Protein AF-A0A7D9JIJ9-F1 (afdb_monomer)

Nearest PDB structures (foldseek):
  1fmb-assembly1_A  TM=8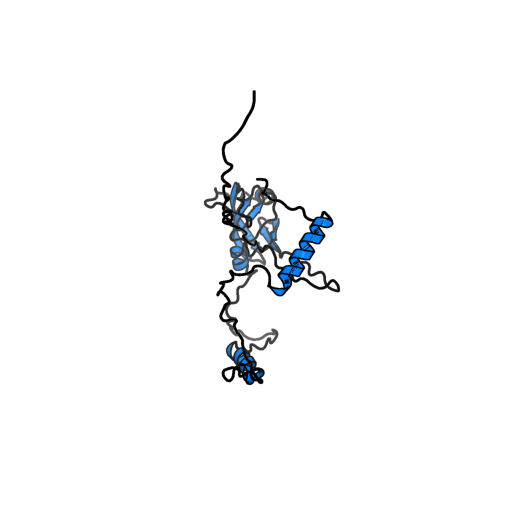.660E-01  e=2.413E-07  Equine infectious anemia virus
  4rgh-assembly1_A  TM=7.164E-01  e=2.270E-05  Homo sapiens
  7d66-assembly2_I  TM=7.580E-01  e=1.053E-04  Toxoplasma gondii GT1
  5yq8-assembly2_D  TM=6.987E-01  e=2.268E-04  Leishmania major

Structure (mmCIF, N/CA/C/O backbone):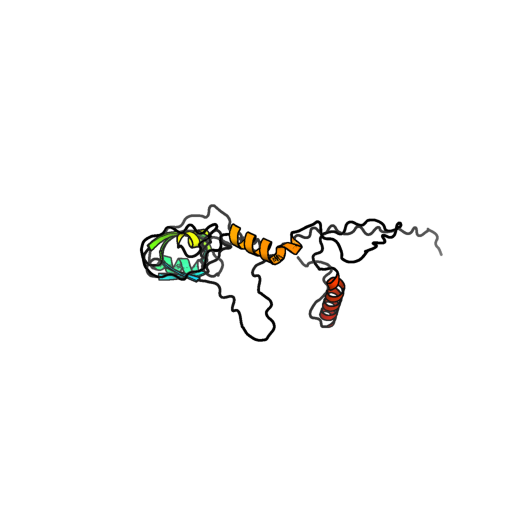
data_AF-A0A7D9JIJ9-F1
#
_entry.id   AF-A0A7D9JIJ9-F1
#
loop_
_atom_site.group_PDB
_atom_site.id
_atom_site.type_symbol
_atom_site.label_atom_id
_atom_site.label_alt_id
_atom_site.label_comp_id
_atom_site.label_asym_id
_atom_site.label_entity_id
_atom_site.label_seq_id
_atom_site.pdbx_PDB_ins_code
_atom_site.Cartn_x
_atom_site.Cartn_y
_atom_site.Cartn_z
_atom_site.occupancy
_atom_site.B_iso_or_equiv
_atom_site.auth_seq_id
_atom_site.auth_comp_id
_atom_site.auth_asym_id
_atom_site.auth_atom_id
_atom_site.pdbx_PDB_model_num
ATOM 1 N N . MET A 1 1 ? 50.937 61.810 -17.242 1.00 32.16 1 MET A N 1
ATOM 2 C CA . MET A 1 1 ? 50.473 61.454 -18.603 1.00 32.16 1 MET A CA 1
ATOM 3 C C . MET A 1 1 ? 50.895 60.016 -18.874 1.00 32.16 1 MET A C 1
ATOM 5 O O . MET A 1 1 ? 52.015 59.730 -18.494 1.00 32.16 1 MET A O 1
ATOM 9 N N . TYR A 1 2 ? 50.006 59.173 -19.436 1.00 24.89 2 TYR A N 1
ATOM 10 C CA . TYR A 1 2 ? 50.240 58.020 -20.351 1.00 24.89 2 TYR A CA 1
ATOM 11 C C . TYR A 1 2 ? 51.540 57.180 -20.188 1.00 24.89 2 TYR A C 1
ATOM 13 O O . TYR A 1 2 ? 52.620 57.732 -20.114 1.00 24.89 2 TYR A O 1
ATOM 21 N N . ARG A 1 3 ? 51.602 55.847 -20.290 1.00 26.36 3 ARG A N 1
ATOM 22 C CA . ARG A 1 3 ? 50.693 54.757 -20.682 1.00 26.36 3 ARG A CA 1
ATOM 23 C C . ARG A 1 3 ? 51.472 53.431 -20.483 1.00 26.36 3 ARG A C 1
ATOM 25 O O . ARG A 1 3 ? 52.689 53.426 -20.596 1.00 26.36 3 ARG A O 1
ATOM 32 N N . SER A 1 4 ? 50.729 52.347 -20.258 1.00 29.14 4 SER A N 1
ATOM 33 C CA . SER A 1 4 ? 50.947 50.936 -20.652 1.00 29.14 4 SER A CA 1
ATOM 34 C C . SER A 1 4 ? 52.359 50.358 -20.881 1.00 29.14 4 SER A C 1
ATOM 36 O O . SER A 1 4 ? 53.064 50.758 -21.804 1.00 29.14 4 SER A O 1
ATOM 38 N N . SER A 1 5 ? 52.636 49.213 -20.252 1.00 29.22 5 SER A N 1
ATOM 39 C CA . SER A 1 5 ? 52.801 47.925 -20.963 1.00 29.22 5 SER A CA 1
ATOM 40 C C . SER A 1 5 ? 53.036 46.786 -19.961 1.00 29.22 5 SER A C 1
ATOM 42 O O . SER A 1 5 ? 54.069 46.709 -19.311 1.00 29.22 5 SER A O 1
ATOM 44 N N . GLY A 1 6 ? 52.059 45.889 -19.839 1.00 28.97 6 GLY A N 1
ATOM 45 C CA . GLY A 1 6 ? 52.182 44.621 -19.125 1.00 28.97 6 GLY A CA 1
ATOM 46 C C . GLY A 1 6 ? 51.344 43.590 -19.870 1.00 28.97 6 GLY A C 1
ATOM 47 O O . GLY A 1 6 ? 50.148 43.798 -20.053 1.00 28.97 6 GLY A O 1
ATOM 48 N N . LYS A 1 7 ? 52.017 42.566 -20.397 1.00 29.62 7 LYS A N 1
ATOM 49 C CA . LYS A 1 7 ? 51.491 41.482 -21.236 1.00 29.62 7 LYS A CA 1
ATOM 50 C C . LYS A 1 7 ? 50.224 40.838 -20.660 1.00 29.62 7 LYS A C 1
ATOM 52 O O . LYS A 1 7 ? 50.155 40.555 -19.470 1.00 29.62 7 LYS A O 1
ATOM 57 N N . LEU A 1 8 ? 49.279 40.544 -21.551 1.00 29.17 8 LEU A N 1
ATOM 58 C CA . LEU A 1 8 ? 48.228 39.555 -21.338 1.00 29.17 8 LEU A CA 1
ATOM 59 C C . LEU A 1 8 ? 48.844 38.171 -21.577 1.00 29.17 8 LEU A C 1
ATOM 61 O O . LEU A 1 8 ? 49.144 37.840 -22.722 1.00 29.17 8 LEU A O 1
ATOM 65 N N . ASP A 1 9 ? 49.030 37.386 -20.519 1.00 29.94 9 ASP A N 1
ATOM 66 C CA . ASP A 1 9 ? 49.143 35.935 -20.651 1.00 29.94 9 ASP A CA 1
ATOM 67 C C . ASP A 1 9 ? 47.725 35.359 -20.646 1.00 29.94 9 ASP A C 1
ATOM 69 O O . ASP A 1 9 ? 46.930 35.592 -19.732 1.00 29.94 9 ASP A O 1
ATOM 73 N N . ALA A 1 10 ? 47.388 34.654 -21.723 1.00 28.83 10 ALA A N 1
ATOM 74 C CA . ALA A 1 10 ? 46.137 33.933 -21.858 1.00 28.83 10 ALA A CA 1
ATOM 75 C C . ALA A 1 10 ? 46.126 32.758 -20.870 1.00 28.83 10 ALA A C 1
ATOM 77 O O . ALA A 1 10 ? 46.914 31.822 -20.995 1.00 28.83 10 ALA A O 1
ATOM 78 N N . ILE A 1 11 ? 45.224 32.799 -19.891 1.00 32.19 11 ILE A N 1
ATOM 79 C CA . ILE A 1 11 ? 44.917 31.645 -19.046 1.00 32.19 11 ILE A CA 1
ATOM 80 C C . ILE A 1 11 ? 43.907 30.788 -19.813 1.00 32.19 11 ILE A C 1
ATOM 82 O O . ILE A 1 11 ? 42.715 31.099 -19.856 1.00 32.19 11 ILE A O 1
ATOM 86 N N . GLU A 1 12 ? 44.388 29.705 -20.426 1.00 30.62 12 GLU A N 1
ATOM 87 C CA . GLU A 1 12 ? 43.545 28.581 -20.836 1.00 30.62 12 GLU A CA 1
ATOM 88 C C . GLU A 1 12 ? 42.807 28.053 -19.604 1.00 30.62 12 GLU A C 1
ATOM 90 O O . GLU A 1 12 ? 43.366 27.367 -18.745 1.00 30.62 12 GLU A O 1
ATOM 95 N N . THR A 1 13 ? 41.525 28.391 -19.500 1.00 29.81 13 THR A N 1
ATOM 96 C CA . THR A 1 13 ? 40.664 27.817 -18.472 1.00 29.81 13 THR A CA 1
ATOM 97 C C . THR A 1 13 ? 40.229 26.446 -18.974 1.00 29.81 13 THR A C 1
ATOM 99 O O . THR A 1 13 ? 39.357 26.329 -19.835 1.00 29.81 13 THR A O 1
ATOM 102 N N . LYS A 1 14 ? 40.882 25.396 -18.468 1.00 28.02 14 LYS A N 1
ATOM 103 C CA . LYS A 1 14 ? 40.447 24.010 -18.653 1.00 28.02 14 LYS A CA 1
ATOM 104 C C . LYS A 1 14 ? 39.029 23.878 -18.098 1.00 28.02 14 LYS A C 1
ATOM 106 O O . LYS A 1 14 ? 38.827 23.980 -16.892 1.00 28.02 14 LYS A O 1
ATOM 111 N N . TYR A 1 15 ? 38.057 23.652 -18.978 1.00 26.91 15 TYR A N 1
ATOM 112 C CA . TYR A 1 15 ? 36.715 23.230 -18.590 1.00 26.91 15 TYR A CA 1
ATOM 113 C C . TYR A 1 15 ? 36.807 21.834 -17.964 1.00 26.91 15 TYR A C 1
ATOM 115 O O . TYR A 1 15 ? 36.860 20.822 -18.660 1.00 26.91 15 TYR A O 1
ATOM 123 N N . SER A 1 16 ? 36.845 21.773 -16.636 1.00 30.67 16 SER A N 1
ATOM 124 C CA . SER A 1 16 ? 36.502 20.568 -15.890 1.00 30.67 16 SER A CA 1
ATOM 125 C C . SER A 1 16 ? 35.010 20.304 -16.090 1.00 30.67 16 SER A C 1
ATOM 127 O O . SER A 1 16 ? 34.180 21.126 -15.693 1.00 30.67 16 SER A O 1
ATOM 129 N N . LYS A 1 17 ? 34.666 19.183 -16.738 1.00 30.03 17 LYS A N 1
ATOM 130 C CA . LYS A 1 17 ? 33.286 18.683 -16.771 1.00 30.03 17 LYS A CA 1
ATOM 131 C C . LYS A 1 17 ? 32.799 18.539 -15.324 1.00 30.03 17 LYS A C 1
ATOM 133 O O . LYS A 1 17 ? 33.538 17.960 -14.529 1.00 30.03 17 LYS A O 1
ATOM 138 N N . PRO A 1 18 ? 31.606 19.039 -14.971 1.00 31.41 18 PRO A N 1
ATOM 139 C CA . PRO A 1 18 ? 31.018 18.689 -13.692 1.00 31.41 18 PRO A CA 1
ATOM 140 C C . PRO A 1 18 ? 30.785 17.175 -13.672 1.00 31.41 18 PRO A C 1
ATOM 142 O O . PRO A 1 18 ? 30.259 16.610 -14.633 1.00 31.41 18 PRO A O 1
ATOM 145 N N . GLU A 1 19 ? 31.227 16.524 -12.598 1.00 36.19 19 GLU A N 1
ATOM 146 C CA . GLU A 1 19 ? 30.763 15.187 -12.251 1.00 36.19 19 GLU A CA 1
ATOM 147 C C . GLU A 1 19 ? 29.249 15.279 -12.056 1.00 36.19 19 GLU A C 1
ATOM 149 O O . GLU A 1 19 ? 28.762 15.913 -11.119 1.00 36.19 19 GLU A O 1
ATOM 154 N N . GLU A 1 20 ? 28.495 14.701 -12.987 1.00 36.38 20 GLU A N 1
ATOM 155 C CA . GLU A 1 20 ? 27.076 14.447 -12.789 1.00 36.38 20 GLU A CA 1
ATOM 156 C C . GLU A 1 20 ? 26.953 13.367 -11.711 1.00 36.38 20 GLU A C 1
ATOM 158 O O . GLU A 1 20 ? 26.943 12.171 -12.000 1.00 36.38 20 GLU A O 1
ATOM 163 N N . THR A 1 21 ? 26.844 13.776 -10.447 1.00 44.00 21 THR A N 1
ATOM 164 C CA . THR A 1 21 ? 26.196 12.952 -9.422 1.00 44.00 21 THR A CA 1
ATOM 165 C C . THR A 1 21 ? 24.703 12.947 -9.733 1.00 44.00 21 THR A C 1
ATOM 167 O O . THR A 1 21 ? 23.916 13.703 -9.165 1.00 44.00 21 THR A O 1
ATOM 170 N N . GLY A 1 22 ? 24.344 12.176 -10.757 1.00 38.44 22 GLY A N 1
ATOM 171 C CA . GLY A 1 22 ? 22.978 11.986 -11.206 1.00 38.44 22 GLY A CA 1
ATOM 172 C C . GLY A 1 22 ? 22.277 10.968 -10.325 1.00 38.44 22 GLY A C 1
ATOM 173 O O . GLY A 1 22 ? 22.181 9.802 -10.701 1.00 38.44 22 GLY A O 1
ATOM 174 N N . ASP A 1 23 ? 21.728 11.422 -9.202 1.00 41.00 23 ASP A N 1
ATOM 175 C CA . ASP A 1 23 ? 20.657 10.705 -8.505 1.00 41.00 23 ASP A CA 1
ATOM 176 C C . ASP A 1 23 ? 19.331 10.895 -9.272 1.00 41.00 23 ASP A C 1
ATOM 178 O O . ASP A 1 23 ? 18.338 11.393 -8.750 1.00 41.00 23 ASP A O 1
ATOM 182 N N . ASP A 1 24 ? 19.313 10.492 -10.546 1.00 41.22 24 ASP A N 1
ATOM 183 C CA . ASP A 1 24 ? 18.081 10.275 -11.307 1.00 41.22 24 ASP A CA 1
ATOM 184 C C . ASP A 1 24 ? 17.618 8.840 -11.032 1.00 41.22 24 ASP A C 1
ATOM 186 O O . ASP A 1 24 ? 17.794 7.933 -11.854 1.00 41.22 24 ASP A O 1
ATOM 190 N N . PHE A 1 25 ? 17.029 8.604 -9.859 1.00 38.12 25 PHE A N 1
ATOM 191 C CA . PHE A 1 25 ? 16.218 7.405 -9.677 1.00 38.12 25 PHE A CA 1
ATOM 192 C C . PHE A 1 25 ? 14.993 7.548 -10.589 1.00 38.12 25 PHE A C 1
ATOM 194 O O . PHE A 1 25 ? 14.081 8.327 -10.317 1.00 38.12 25 PHE A O 1
ATOM 201 N N . LEU A 1 26 ? 14.984 6.817 -11.706 1.00 37.84 26 LEU A N 1
ATOM 202 C CA . LEU A 1 26 ? 13.781 6.592 -12.504 1.00 37.84 26 LEU A CA 1
ATOM 203 C C . LEU A 1 26 ? 12.757 5.884 -11.607 1.00 37.84 26 LEU A C 1
ATOM 205 O O . LEU A 1 26 ? 12.801 4.668 -11.434 1.00 37.84 26 LEU A O 1
ATOM 209 N N . LEU A 1 27 ? 11.863 6.658 -10.995 1.00 44.06 27 LEU A N 1
ATOM 210 C CA . LEU A 1 27 ? 10.775 6.133 -10.180 1.00 44.06 27 LEU A CA 1
ATOM 211 C C . LEU A 1 27 ? 9.657 5.660 -11.114 1.00 44.06 27 LEU A C 1
ATOM 213 O O . LEU A 1 27 ? 8.864 6.453 -11.621 1.00 44.06 27 LEU A O 1
ATOM 217 N N . LEU A 1 28 ? 9.624 4.350 -11.362 1.00 36.59 28 LEU A N 1
ATOM 218 C CA . LEU A 1 28 ? 8.506 3.679 -12.018 1.00 36.59 28 LEU A CA 1
ATOM 219 C C . LEU A 1 28 ? 7.320 3.600 -11.043 1.00 36.59 28 LEU A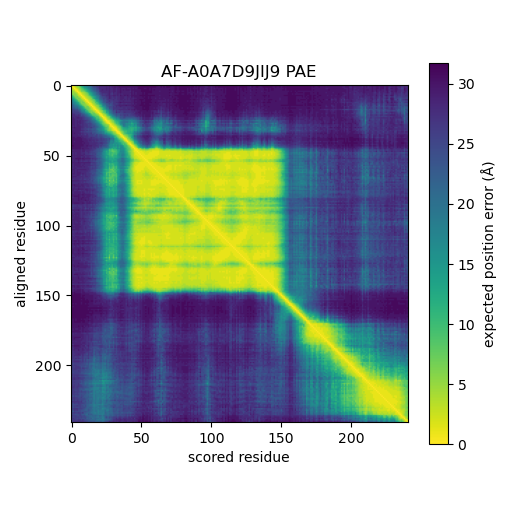 C 1
ATOM 221 O O . LEU A 1 28 ? 7.195 2.635 -10.297 1.00 36.59 28 LEU A O 1
ATOM 225 N N . ASP A 1 29 ? 6.452 4.611 -11.046 1.00 40.56 29 ASP A N 1
ATOM 226 C CA . ASP A 1 29 ? 5.161 4.558 -10.337 1.00 40.56 29 ASP A CA 1
ATOM 227 C C . ASP A 1 29 ? 4.177 3.630 -11.077 1.00 40.56 29 ASP A C 1
ATOM 229 O O . ASP A 1 29 ? 3.478 2.809 -10.490 1.00 40.56 29 ASP A O 1
ATOM 233 N N . THR A 1 30 ? 4.133 3.708 -12.411 1.00 40.25 30 THR A N 1
ATOM 234 C CA . THR A 1 30 ? 3.237 2.897 -13.247 1.00 40.25 30 THR A CA 1
ATOM 235 C C . THR A 1 30 ? 3.772 2.829 -14.678 1.00 40.25 30 THR A C 1
ATOM 237 O O . THR A 1 30 ? 4.034 3.864 -15.287 1.00 40.25 30 THR A O 1
ATOM 240 N N . ILE A 1 31 ? 3.916 1.624 -15.240 1.00 49.06 31 ILE A N 1
ATOM 241 C CA . ILE A 1 31 ? 4.155 1.441 -16.680 1.00 49.06 31 ILE A CA 1
ATOM 242 C C . ILE A 1 31 ? 2.789 1.344 -17.360 1.00 49.06 31 ILE A C 1
ATOM 244 O O . ILE A 1 31 ? 2.099 0.334 -17.236 1.00 49.06 31 ILE A O 1
ATOM 248 N N . THR A 1 32 ? 2.384 2.384 -18.079 1.00 44.91 32 THR A N 1
ATOM 249 C CA . THR A 1 32 ? 1.249 2.319 -19.006 1.00 44.91 32 THR A CA 1
ATOM 250 C C . THR A 1 32 ? 1.739 1.871 -20.378 1.00 44.91 32 THR A C 1
ATOM 252 O O . THR A 1 32 ? 2.717 2.404 -20.902 1.00 44.91 32 THR A O 1
ATOM 255 N N . ALA A 1 33 ? 1.052 0.904 -20.989 1.00 47.03 33 ALA A N 1
ATOM 256 C CA . ALA A 1 33 ? 1.240 0.628 -22.407 1.00 47.03 33 ALA A CA 1
ATOM 257 C C . ALA A 1 33 ? 0.782 1.861 -23.202 1.00 47.03 33 ALA A C 1
ATOM 259 O O . ALA A 1 33 ? -0.348 2.320 -23.033 1.00 47.03 33 ALA A O 1
ATOM 260 N N . ALA A 1 34 ? 1.651 2.415 -24.048 1.00 45.34 34 ALA A N 1
ATOM 261 C CA . ALA A 1 34 ? 1.230 3.400 -25.035 1.00 45.34 34 ALA A CA 1
ATOM 262 C C . ALA A 1 34 ? 0.371 2.666 -26.073 1.00 45.34 34 ALA A C 1
ATOM 264 O O . ALA A 1 34 ? 0.886 1.847 -26.832 1.00 45.34 34 ALA A O 1
ATOM 265 N N . VAL A 1 35 ? -0.941 2.893 -26.049 1.00 47.81 35 VAL A N 1
ATOM 266 C CA . VAL A 1 35 ? -1.874 2.333 -27.031 1.00 47.81 35 VAL A CA 1
ATOM 267 C C . VAL A 1 35 ? -2.185 3.425 -28.050 1.00 47.81 35 VAL A C 1
ATOM 269 O O . VAL A 1 35 ? -2.514 4.543 -27.651 1.00 47.81 35 VAL A O 1
ATOM 272 N N . ASP A 1 36 ? -2.067 3.112 -29.343 1.00 44.53 36 ASP A N 1
ATOM 273 C CA . ASP A 1 36 ? -2.472 4.004 -30.436 1.00 44.53 36 ASP A CA 1
ATOM 274 C C . ASP A 1 36 ? -3.914 4.497 -30.223 1.00 44.53 36 ASP A C 1
ATOM 276 O O . ASP A 1 36 ? -4.775 3.750 -29.752 1.00 44.53 36 ASP A O 1
ATOM 280 N N . GLU A 1 37 ? -4.185 5.757 -30.579 1.00 44.69 37 GLU A N 1
ATOM 281 C CA . GLU A 1 37 ? -5.392 6.540 -30.239 1.00 44.69 37 GLU A CA 1
ATOM 282 C C . GLU A 1 37 ? -6.745 5.999 -30.765 1.00 44.69 37 GLU A C 1
ATOM 284 O O . GLU A 1 37 ? -7.760 6.695 -30.743 1.00 44.69 37 GLU A O 1
ATOM 289 N N . ALA A 1 38 ? -6.838 4.740 -31.187 1.00 46.38 38 ALA A N 1
ATOM 290 C CA . ALA A 1 38 ? -8.086 4.115 -31.592 1.00 46.38 38 ALA A CA 1
ATOM 291 C C . ALA A 1 38 ? -8.330 2.794 -30.844 1.00 46.38 38 ALA A C 1
ATOM 293 O O . ALA A 1 38 ? -7.891 1.730 -31.264 1.00 46.38 38 ALA A O 1
ATOM 294 N N . LYS A 1 39 ? -9.183 2.886 -29.811 1.00 41.19 39 LYS A N 1
ATOM 295 C CA . LYS A 1 39 ? -9.882 1.795 -29.095 1.00 41.19 39 LYS A CA 1
ATOM 296 C C . LYS A 1 39 ? -9.080 1.044 -28.024 1.00 41.19 39 LYS A C 1
ATOM 298 O O . LYS A 1 39 ? -8.734 -0.115 -28.190 1.00 41.19 39 LYS A O 1
ATOM 303 N N . GLN A 1 40 ? -8.977 1.659 -26.851 1.00 40.25 40 GLN A N 1
ATOM 304 C CA . GLN A 1 40 ? -9.653 1.262 -25.601 1.00 40.25 40 GLN A CA 1
ATOM 305 C C . GLN A 1 40 ? -9.005 2.071 -24.471 1.00 40.25 40 GLN A C 1
ATOM 307 O O . GLN A 1 40 ? -7.792 2.036 -24.297 1.00 40.25 40 GLN A O 1
ATOM 312 N N . GLN A 1 41 ? -9.802 2.812 -23.699 1.00 40.19 41 GLN A N 1
ATOM 313 C CA . GLN A 1 41 ? -9.350 3.338 -22.413 1.00 40.19 41 GLN A CA 1
ATOM 314 C C . GLN A 1 41 ? -9.059 2.137 -21.508 1.00 40.19 41 GLN A C 1
ATOM 316 O O . GLN A 1 41 ? -9.966 1.629 -20.851 1.00 40.19 41 GLN A O 1
ATOM 321 N N . SER A 1 42 ? -7.814 1.664 -21.465 1.00 44.47 42 SER A N 1
ATOM 322 C CA . SER A 1 42 ? -7.352 0.874 -20.332 1.00 44.47 42 SER A CA 1
ATOM 323 C C . SER A 1 42 ? -7.344 1.820 -19.134 1.00 44.47 42 SER A C 1
ATOM 325 O O . SER A 1 42 ? -6.380 2.549 -18.898 1.00 44.47 42 SER A O 1
ATOM 327 N N . GLN A 1 43 ? -8.467 1.895 -18.419 1.00 45.00 43 GLN A N 1
ATOM 328 C CA . GLN A 1 43 ? -8.467 2.504 -17.102 1.00 45.00 43 GLN A CA 1
ATOM 329 C C . GLN A 1 43 ? -7.531 1.654 -16.245 1.00 45.00 43 GLN A C 1
ATOM 331 O O . GLN A 1 43 ? -7.866 0.518 -15.922 1.00 45.00 43 GLN A O 1
ATOM 336 N N . ASN A 1 44 ? -6.361 2.186 -15.888 1.00 47.47 44 ASN A N 1
ATOM 337 C CA . ASN A 1 44 ? -5.615 1.690 -14.736 1.00 47.47 44 ASN A CA 1
ATOM 338 C C . ASN A 1 44 ? -6.500 1.913 -13.504 1.00 47.47 44 ASN A C 1
ATOM 340 O O . ASN A 1 44 ? -6.439 2.961 -12.862 1.00 47.47 44 ASN A O 1
ATOM 344 N N . GLN A 1 45 ? -7.398 0.971 -13.224 1.00 60.28 45 GLN A N 1
ATOM 345 C CA . GLN A 1 45 ? -8.160 0.966 -11.988 1.00 60.28 45 GLN A CA 1
ATOM 346 C C . GLN A 1 45 ? -7.271 0.369 -10.909 1.00 60.28 45 GLN A C 1
ATOM 348 O O . GLN A 1 45 ? -6.822 -0.769 -11.010 1.00 60.28 45 GLN A O 1
ATOM 353 N N . ALA A 1 46 ? -6.994 1.167 -9.879 1.00 74.12 46 ALA A N 1
ATOM 354 C CA . ALA A 1 46 ? -6.466 0.630 -8.641 1.00 74.12 46 ALA A CA 1
ATOM 355 C C . ALA A 1 46 ? -7.459 -0.406 -8.099 1.00 74.12 46 ALA A C 1
ATOM 357 O O . ALA A 1 46 ? -8.664 -0.150 -8.055 1.00 74.12 46 ALA A O 1
ATOM 358 N N . GLU A 1 47 ? -6.946 -1.560 -7.688 1.00 91.25 47 GLU A N 1
ATOM 359 C CA . GLU A 1 47 ? -7.750 -2.593 -7.047 1.00 91.25 47 GLU A CA 1
ATOM 360 C C . GLU A 1 47 ? -7.962 -2.256 -5.571 1.00 91.25 47 GLU A C 1
ATOM 362 O O . GLU A 1 47 ? -7.088 -1.695 -4.902 1.00 91.25 47 GLU A O 1
ATOM 367 N N . TYR A 1 48 ? -9.139 -2.596 -5.049 1.00 94.38 48 TYR A N 1
ATOM 368 C CA . TYR A 1 48 ? -9.508 -2.308 -3.666 1.00 94.38 48 TYR A CA 1
ATOM 369 C C . TYR A 1 48 ? -10.083 -3.543 -2.980 1.00 94.38 48 TYR A C 1
ATOM 371 O O . TYR A 1 48 ? -10.835 -4.315 -3.571 1.00 94.38 48 TYR A O 1
ATOM 379 N N . ALA A 1 49 ? -9.803 -3.669 -1.687 1.00 95.38 49 ALA A N 1
ATOM 380 C CA . ALA A 1 49 ? -10.461 -4.618 -0.803 1.00 95.38 49 ALA A CA 1
ATOM 381 C C . ALA A 1 49 ? -11.263 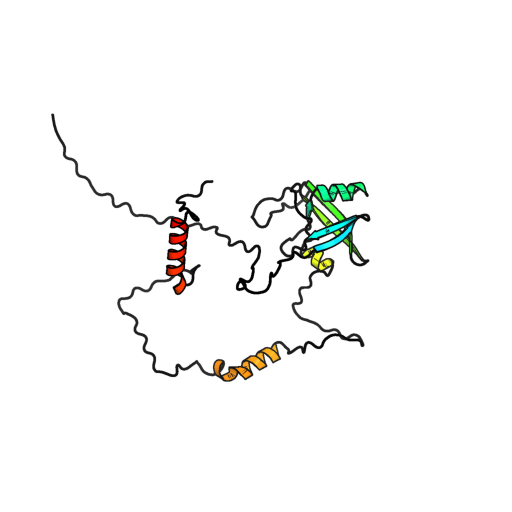-3.864 0.260 1.00 95.38 49 ALA A C 1
ATOM 383 O O . ALA A 1 49 ? -10.800 -2.868 0.815 1.00 95.38 49 ALA A O 1
ATOM 384 N N . THR A 1 50 ? -12.463 -4.352 0.561 1.00 97.44 50 THR A N 1
ATOM 385 C CA . THR A 1 50 ? -13.285 -3.816 1.649 1.00 97.44 50 THR A CA 1
ATOM 386 C C . THR A 1 50 ? -13.204 -4.753 2.843 1.00 97.44 50 THR A C 1
ATOM 388 O O . THR A 1 50 ? -13.615 -5.909 2.750 1.00 97.44 50 THR A O 1
ATOM 391 N N . LEU A 1 51 ? -12.676 -4.255 3.960 1.00 97.38 51 LEU A N 1
ATOM 392 C CA . LEU A 1 51 ? -12.622 -4.969 5.234 1.00 97.38 51 LEU A CA 1
ATOM 393 C C . LEU A 1 51 ? -13.691 -4.412 6.172 1.00 97.38 51 LEU A C 1
ATOM 395 O O . LEU A 1 51 ? -13.844 -3.198 6.285 1.00 97.38 51 LEU A O 1
ATOM 399 N N . SER A 1 52 ? -14.398 -5.280 6.891 1.00 96.75 52 SER A N 1
ATOM 400 C CA . SER A 1 52 ? -15.310 -4.846 7.954 1.00 96.75 52 SER A CA 1
ATOM 401 C C . SER A 1 52 ? -14.565 -4.784 9.289 1.00 96.75 52 SER A C 1
ATOM 403 O O . SER A 1 52 ? -14.079 -5.801 9.775 1.00 96.75 52 SER A O 1
ATOM 405 N N . VAL A 1 53 ? -14.512 -3.608 9.913 1.00 95.31 53 VAL A N 1
ATOM 406 C CA . VAL A 1 53 ? -13.898 -3.365 11.228 1.00 95.31 53 VAL A CA 1
ATOM 407 C C . VAL A 1 53 ? -14.942 -2.737 12.143 1.00 95.31 53 VAL A C 1
ATOM 409 O O . VAL A 1 53 ? -15.457 -1.666 11.842 1.00 95.31 53 VAL A O 1
ATOM 412 N N . ASN A 1 54 ? -15.276 -3.379 13.267 1.00 88.88 54 ASN A N 1
ATOM 413 C CA . ASN A 1 54 ? -16.331 -2.911 14.186 1.00 88.88 54 ASN A CA 1
ATOM 414 C C . ASN A 1 54 ? -17.653 -2.560 13.459 1.00 88.88 54 ASN A C 1
ATOM 416 O O . ASN A 1 54 ? -18.208 -1.482 13.668 1.00 88.88 54 ASN A O 1
ATOM 420 N N . ASN A 1 55 ? -18.130 -3.436 12.566 1.00 87.00 55 ASN A N 1
ATOM 421 C CA . ASN A 1 55 ? -19.312 -3.221 11.707 1.00 87.00 55 ASN A CA 1
ATOM 422 C C . ASN A 1 55 ? -19.230 -1.987 10.785 1.00 87.00 55 ASN A C 1
ATOM 424 O O . ASN A 1 55 ? -20.249 -1.519 10.286 1.00 87.00 55 ASN A O 1
ATOM 428 N N . THR A 1 56 ? -18.031 -1.445 10.570 1.00 94.12 56 THR A N 1
ATOM 429 C CA . THR A 1 56 ? -17.769 -0.357 9.626 1.00 94.12 56 THR A CA 1
ATOM 430 C C . THR A 1 56 ? -16.967 -0.905 8.459 1.00 94.12 56 THR A C 1
ATOM 432 O O . THR A 1 56 ? -15.905 -1.493 8.657 1.00 94.12 56 THR A O 1
ATOM 435 N N . GLU A 1 57 ? -17.453 -0.703 7.241 1.00 96.38 57 GLU A N 1
ATOM 436 C CA . GLU A 1 57 ? -16.714 -1.069 6.038 1.00 96.38 57 GLU A CA 1
ATOM 437 C C . GLU A 1 57 ? -15.616 -0.045 5.747 1.00 96.38 57 GLU A C 1
ATOM 439 O O . GLU A 1 57 ? -15.857 1.159 5.651 1.00 96.38 57 GLU A O 1
ATOM 444 N N . VAL A 1 58 ? -14.391 -0.535 5.598 1.00 96.62 58 VAL A N 1
ATOM 445 C CA . VAL A 1 58 ? -13.220 0.255 5.237 1.00 96.62 58 VAL A CA 1
ATOM 446 C C . VAL A 1 58 ? -12.748 -0.226 3.881 1.00 96.62 58 VAL A C 1
ATOM 448 O O . VAL A 1 58 ? -12.322 -1.369 3.740 1.00 96.62 58 VAL A O 1
ATOM 451 N N . LYS A 1 59 ? -12.818 0.651 2.882 1.00 97.12 59 LYS A N 1
ATOM 452 C CA . LYS A 1 59 ? -12.264 0.398 1.554 1.00 97.12 59 LYS A CA 1
ATOM 453 C C . LYS A 1 59 ? -10.777 0.750 1.563 1.00 97.12 59 LYS A C 1
ATOM 455 O O . LYS A 1 59 ? -10.424 1.893 1.852 1.00 97.12 59 LYS A O 1
ATOM 460 N N . LEU A 1 60 ? -9.925 -0.224 1.262 1.00 97.50 60 LEU A N 1
ATOM 461 C CA . LEU A 1 60 ? -8.474 -0.071 1.212 1.00 97.50 60 LEU A CA 1
ATOM 462 C C . LEU A 1 60 ? -7.961 -0.344 -0.191 1.00 97.50 60 LEU A C 1
ATOM 464 O O . LEU A 1 60 ? -8.367 -1.318 -0.823 1.00 97.50 60 LEU A O 1
ATOM 468 N N . LYS A 1 61 ? -7.063 0.516 -0.662 1.00 96.62 61 LYS A N 1
ATOM 469 C CA . LYS A 1 61 ? -6.332 0.308 -1.907 1.00 96.62 61 LYS A CA 1
ATOM 470 C C . LYS A 1 61 ? -5.360 -0.849 -1.710 1.00 96.62 61 LYS A C 1
ATOM 472 O O . LYS A 1 61 ? -4.576 -0.831 -0.761 1.00 96.62 61 LYS A O 1
ATOM 477 N N . LEU A 1 62 ? -5.419 -1.838 -2.593 1.00 95.56 62 LEU A N 1
ATOM 478 C CA . LEU A 1 62 ? -4.450 -2.922 -2.634 1.00 95.56 62 LEU A CA 1
ATOM 479 C C . LEU A 1 62 ? -3.157 -2.375 -3.237 1.00 95.56 62 LEU A C 1
ATOM 481 O O . LEU A 1 62 ? -3.131 -1.973 -4.399 1.00 95.56 62 LEU A O 1
ATOM 485 N N . ASP A 1 63 ? -2.100 -2.323 -2.433 1.00 93.56 63 ASP A N 1
ATOM 486 C CA . ASP A 1 63 ? -0.821 -1.754 -2.840 1.00 93.56 63 ASP A CA 1
ATOM 487 C C . ASP A 1 63 ? 0.292 -2.775 -2.620 1.00 93.56 63 ASP A C 1
ATOM 489 O O . ASP A 1 63 ? 0.782 -2.993 -1.509 1.00 93.56 63 ASP A O 1
ATOM 493 N N . THR A 1 64 ? 0.692 -3.428 -3.709 1.00 92.00 64 THR A N 1
ATOM 494 C CA . THR A 1 64 ? 1.760 -4.427 -3.674 1.00 92.00 64 THR A CA 1
ATOM 495 C C . THR A 1 64 ? 3.141 -3.814 -3.440 1.00 92.00 64 THR A C 1
ATOM 497 O O . THR A 1 64 ? 4.071 -4.558 -3.136 1.00 92.00 64 THR A O 1
ATOM 500 N N . GLY A 1 65 ? 3.286 -2.491 -3.590 1.00 92.62 65 GLY A N 1
ATOM 501 C CA . GLY A 1 65 ? 4.511 -1.750 -3.288 1.00 92.62 65 GLY A CA 1
ATOM 502 C C . GLY A 1 65 ? 4.614 -1.310 -1.826 1.00 92.62 65 GLY A C 1
ATOM 503 O O . GLY A 1 65 ? 5.686 -0.898 -1.389 1.00 92.62 65 GLY A O 1
ATOM 504 N N . ALA A 1 66 ? 3.530 -1.411 -1.052 1.00 93.62 66 ALA A N 1
ATOM 505 C CA . ALA A 1 66 ? 3.530 -1.075 0.364 1.00 93.62 66 ALA A CA 1
ATOM 506 C C . ALA A 1 66 ? 3.885 -2.289 1.236 1.00 93.62 66 ALA A C 1
ATOM 508 O O . ALA A 1 66 ? 3.281 -3.358 1.122 1.00 93.62 66 ALA A O 1
ATOM 509 N N . GLU A 1 67 ? 4.819 -2.106 2.173 1.00 94.38 67 GLU A N 1
ATOM 510 C CA . GLU A 1 67 ? 5.201 -3.132 3.158 1.00 94.38 67 GLU A CA 1
ATOM 511 C C . GLU A 1 67 ? 4.243 -3.189 4.359 1.00 94.38 67 GLU A C 1
ATOM 513 O O . GLU A 1 67 ? 3.972 -4.261 4.903 1.00 94.38 67 GLU A O 1
ATOM 518 N N . VAL A 1 68 ? 3.673 -2.044 4.748 1.00 96.19 68 VAL A N 1
ATOM 519 C CA . VAL A 1 68 ? 2.808 -1.896 5.930 1.00 96.19 68 VAL A CA 1
ATOM 520 C C . VAL A 1 68 ? 1.429 -1.367 5.562 1.00 96.19 68 VAL A C 1
ATOM 522 O O . VAL A 1 68 ? 1.276 -0.633 4.585 1.00 96.19 68 VAL A O 1
ATOM 525 N N . ASN A 1 69 ? 0.409 -1.730 6.343 1.00 97.75 69 ASN A N 1
ATOM 526 C CA . ASN A 1 69 ? -0.924 -1.170 6.151 1.00 97.75 69 ASN A CA 1
ATOM 527 C C . ASN A 1 69 ? -0.987 0.238 6.743 1.00 97.75 69 ASN A C 1
ATOM 529 O O . ASN A 1 69 ? -0.465 0.489 7.835 1.00 97.75 69 ASN A O 1
ATOM 533 N N . VAL A 1 70 ? -1.674 1.149 6.061 1.00 97.19 70 VAL A N 1
ATOM 534 C CA . VAL A 1 70 ? -1.776 2.550 6.485 1.00 97.19 70 VAL A CA 1
ATOM 535 C C . VAL A 1 70 ? -3.229 2.992 6.447 1.00 97.19 70 VAL A C 1
ATOM 537 O O . VAL A 1 70 ? -3.927 2.767 5.464 1.00 97.19 70 VAL A O 1
ATOM 540 N N . ILE A 1 71 ? -3.686 3.666 7.500 1.00 97.00 71 ILE A N 1
ATOM 541 C CA . ILE A 1 71 ? -4.965 4.380 7.493 1.00 97.00 71 ILE A CA 1
ATOM 542 C C . ILE A 1 71 ? -4.753 5.846 7.872 1.00 97.00 71 ILE A C 1
ATOM 544 O O . ILE A 1 71 ? -3.995 6.142 8.796 1.00 97.00 71 ILE A O 1
ATOM 548 N N . PRO A 1 72 ? -5.463 6.787 7.236 1.00 96.56 72 PRO A N 1
ATOM 549 C CA . PRO A 1 72 ? -5.489 8.165 7.700 1.00 96.56 72 PRO A CA 1
ATOM 550 C C . PRO A 1 72 ? -6.136 8.275 9.078 1.00 96.56 72 PRO A C 1
ATOM 552 O O . PRO A 1 72 ? -7.095 7.564 9.402 1.00 96.56 72 PRO A O 1
ATOM 555 N N . ILE A 1 73 ? -5.722 9.282 9.848 1.00 95.12 73 ILE A N 1
ATOM 556 C CA . ILE A 1 73 ? -6.328 9.608 11.145 1.00 95.12 73 ILE A CA 1
ATOM 557 C C . ILE A 1 73 ? -7.852 9.800 11.070 1.00 95.12 73 ILE A C 1
ATOM 559 O O . ILE A 1 73 ? -8.560 9.529 12.038 1.00 95.12 73 ILE A O 1
ATOM 563 N N . LYS A 1 74 ? -8.375 10.254 9.923 1.00 94.62 74 LYS A N 1
ATOM 564 C CA . LYS A 1 74 ? -9.820 10.398 9.692 1.00 94.62 74 LYS A CA 1
ATOM 565 C C . LYS A 1 74 ? -10.526 9.041 9.743 1.00 94.62 74 LYS A C 1
ATOM 567 O O . LYS A 1 74 ? -11.491 8.904 10.488 1.00 94.62 74 LYS A O 1
ATOM 572 N N . THR A 1 75 ? -10.007 8.045 9.028 1.00 95.00 75 THR A N 1
ATOM 573 C CA . THR A 1 75 ? -10.529 6.672 9.029 1.00 95.00 75 THR A CA 1
ATOM 574 C C . THR A 1 75 ? -10.436 6.060 10.421 1.00 95.00 75 THR A C 1
ATOM 576 O O . THR A 1 75 ? -11.425 5.543 10.930 1.00 95.00 75 THR A O 1
ATOM 579 N N . TYR A 1 76 ? -9.291 6.216 11.095 1.00 94.25 76 TYR A N 1
ATOM 580 C CA . TYR A 1 76 ? -9.126 5.753 12.475 1.00 94.25 76 TYR A CA 1
ATOM 581 C C . TYR A 1 76 ? -10.183 6.338 13.424 1.00 94.25 76 TYR A C 1
ATOM 583 O O . TYR A 1 76 ? -10.775 5.603 14.208 1.00 94.25 76 TYR A O 1
ATOM 591 N N . LYS A 1 77 ? -10.459 7.648 13.353 1.00 93.12 77 LYS A N 1
ATOM 592 C CA . LYS A 1 77 ? -11.458 8.299 14.217 1.00 93.12 77 LYS A CA 1
ATOM 593 C C . LYS A 1 77 ? -12.860 7.721 14.030 1.00 93.12 77 LYS A C 1
ATOM 595 O O . LYS A 1 77 ? -13.569 7.558 15.019 1.00 93.12 77 LYS A O 1
ATOM 600 N N . VAL A 1 78 ? -13.247 7.394 12.796 1.00 93.19 78 VAL A N 1
ATOM 601 C CA . VAL A 1 78 ? -14.533 6.735 12.517 1.00 93.19 78 VAL A CA 1
ATOM 602 C C . VAL A 1 78 ? -14.572 5.367 13.200 1.00 93.19 78 VAL A C 1
ATOM 604 O O . VAL A 1 78 ? -15.480 5.098 13.979 1.00 93.19 78 VAL A O 1
ATOM 607 N N . LEU A 1 79 ? -13.534 4.549 13.014 1.00 92.81 79 LEU A N 1
ATOM 608 C CA . LEU A 1 79 ? -13.450 3.214 13.617 1.00 92.81 79 LEU A CA 1
ATOM 609 C C . LEU A 1 79 ? -13.428 3.245 15.152 1.00 92.81 79 LEU A C 1
ATOM 611 O O . LEU A 1 79 ? -14.066 2.418 15.807 1.00 92.81 79 LEU A O 1
ATOM 615 N N . ALA A 1 80 ? -12.717 4.219 15.721 1.00 90.56 80 ALA A N 1
ATOM 616 C CA . ALA A 1 80 ? -12.596 4.420 17.161 1.00 90.56 80 ALA A CA 1
ATOM 617 C C . ALA A 1 80 ? -13.874 4.985 17.803 1.00 90.56 80 ALA A C 1
ATOM 619 O O . ALA A 1 80 ? -14.018 4.925 19.024 1.00 90.56 80 ALA A O 1
ATOM 620 N N . SER A 1 81 ? -14.798 5.527 17.001 1.00 88.38 81 SER A N 1
ATOM 621 C CA . SER A 1 81 ? -16.093 6.011 17.494 1.00 88.38 81 SER A CA 1
ATOM 622 C C . SER A 1 81 ? -17.024 4.855 17.867 1.00 88.38 81 SER A C 1
ATOM 624 O O . SER A 1 81 ? -17.848 4.999 18.765 1.00 88.38 81 SER A O 1
ATOM 626 N N . THR A 1 82 ? -16.866 3.696 17.221 1.00 81.75 82 THR A N 1
ATOM 627 C CA . THR A 1 82 ? -17.713 2.515 17.448 1.00 81.75 82 THR A CA 1
ATOM 628 C C . THR A 1 82 ? -17.177 1.613 18.560 1.00 81.75 82 THR A C 1
ATOM 630 O O . THR A 1 82 ? -17.945 0.985 19.287 1.00 81.75 82 THR A O 1
ATOM 633 N N . ARG A 1 83 ? -15.851 1.532 18.722 1.00 86.62 83 ARG A N 1
ATOM 634 C CA . ARG A 1 83 ? -15.205 0.730 19.769 1.00 86.62 83 ARG A CA 1
ATOM 635 C C . ARG A 1 83 ? -13.859 1.332 20.134 1.00 86.62 83 ARG A C 1
ATOM 637 O O . ARG A 1 83 ? -13.145 1.846 19.280 1.00 86.62 83 ARG A O 1
ATOM 644 N N . ARG A 1 84 ? -13.465 1.206 21.402 1.00 88.44 84 ARG A N 1
ATOM 645 C CA . ARG A 1 84 ? -12.126 1.606 21.841 1.00 88.44 84 ARG A CA 1
ATOM 646 C C . ARG A 1 84 ? -11.064 0.748 21.143 1.00 88.44 84 ARG A C 1
ATOM 648 O O . ARG A 1 84 ? -11.044 -0.466 21.325 1.00 88.44 84 ARG A O 1
ATOM 655 N N . ILE A 1 85 ? -10.161 1.402 20.417 1.00 90.81 85 ILE A N 1
ATOM 656 C CA . ILE A 1 85 ? -8.993 0.791 19.774 1.00 90.81 85 ILE A CA 1
ATOM 657 C C . ILE A 1 85 ? -7.753 1.164 20.589 1.00 90.81 85 ILE A C 1
ATOM 659 O O . ILE A 1 85 ? -7.563 2.329 20.949 1.00 90.81 85 ILE A O 1
ATOM 663 N N . GLN A 1 86 ? -6.933 0.171 20.928 1.00 90.19 86 GLN A N 1
ATOM 664 C CA . GLN A 1 86 ? -5.650 0.418 21.581 1.00 90.19 86 GLN A CA 1
ATOM 665 C C . GLN A 1 86 ? -4.605 0.803 20.537 1.00 90.19 86 GLN A C 1
ATOM 667 O O . GLN A 1 86 ? -4.599 0.276 19.427 1.00 90.19 86 GLN A O 1
ATOM 672 N N . PHE A 1 87 ? -3.714 1.717 20.906 1.00 91.69 87 PHE A N 1
ATOM 673 C CA . PHE A 1 87 ? -2.636 2.160 20.040 1.00 91.69 87 PHE A CA 1
ATOM 674 C C . PHE A 1 87 ? -1.323 2.249 20.810 1.00 91.69 87 PHE A C 1
ATOM 676 O O . PHE A 1 87 ? -1.299 2.426 22.030 1.00 91.69 87 PHE A O 1
ATOM 683 N N . ARG A 1 88 ? -0.226 2.157 20.068 1.00 94.19 88 ARG A N 1
ATOM 684 C CA . ARG A 1 88 ? 1.144 2.284 20.561 1.00 94.19 88 ARG A CA 1
ATOM 685 C C . ARG A 1 88 ? 1.932 3.255 19.687 1.00 94.19 88 ARG A C 1
ATOM 687 O O . ARG A 1 88 ? 1.492 3.620 18.598 1.00 94.19 88 ARG A O 1
ATOM 694 N N . LYS A 1 89 ? 3.102 3.683 20.161 1.00 92.19 89 LYS A N 1
ATOM 695 C CA . LYS A 1 89 ? 4.033 4.463 19.334 1.00 92.19 89 LYS A CA 1
ATOM 696 C C . LYS A 1 89 ? 4.625 3.580 18.237 1.00 92.19 89 LYS A C 1
ATOM 698 O O . LYS A 1 89 ? 4.882 2.401 18.482 1.00 92.19 89 LYS A O 1
ATOM 703 N N . GLN A 1 90 ? 4.869 4.155 17.062 1.00 90.06 90 GLN A N 1
ATOM 704 C CA . GLN A 1 90 ? 5.643 3.473 16.031 1.00 90.06 90 GLN A CA 1
ATOM 705 C C . GLN A 1 90 ? 7.069 3.191 16.516 1.00 90.06 90 GLN A C 1
ATOM 707 O O . GLN A 1 90 ? 7.684 4.018 17.190 1.00 90.06 90 GLN A O 1
ATOM 712 N N . THR A 1 91 ? 7.586 2.019 16.159 1.00 87.50 91 THR A N 1
ATOM 713 C CA . THR A 1 91 ? 8.991 1.629 16.361 1.00 87.50 91 THR A CA 1
ATOM 714 C C . THR A 1 91 ? 9.829 1.828 15.101 1.00 87.50 91 THR A C 1
ATOM 716 O O . THR A 1 91 ? 11.053 1.782 15.170 1.00 87.50 91 THR A O 1
ATOM 719 N N . VAL A 1 92 ? 9.173 2.059 13.962 1.00 86.44 92 VAL A N 1
ATOM 720 C CA . VAL A 1 92 ? 9.786 2.233 12.643 1.00 86.44 92 VAL A CA 1
ATOM 721 C C . VAL A 1 92 ? 9.346 3.557 12.025 1.00 86.44 92 VAL A C 1
ATOM 723 O O . VAL A 1 92 ? 8.227 4.024 12.256 1.00 86.44 92 VAL A O 1
ATOM 726 N N . ASN A 1 93 ? 10.232 4.156 11.231 1.00 89.75 93 ASN A N 1
ATOM 727 C CA . ASN A 1 93 ? 9.925 5.342 10.439 1.00 89.75 93 ASN A CA 1
ATOM 728 C C . ASN A 1 93 ? 9.435 4.905 9.062 1.00 89.75 93 ASN A C 1
ATOM 730 O O . ASN A 1 93 ? 10.109 4.131 8.388 1.00 89.75 93 ASN A O 1
ATOM 734 N N . LEU A 1 94 ? 8.280 5.418 8.645 1.00 92.31 94 LEU A N 1
ATOM 735 C CA . LEU A 1 94 ? 7.740 5.142 7.320 1.00 92.31 94 LEU A CA 1
ATOM 736 C C . LEU A 1 94 ? 8.242 6.172 6.312 1.00 92.31 94 LEU A C 1
ATOM 738 O O . LEU A 1 94 ? 8.270 7.372 6.596 1.00 92.31 94 LEU A O 1
ATOM 742 N N . ILE A 1 95 ? 8.595 5.695 5.125 1.00 91.31 95 ILE A N 1
ATOM 743 C CA . ILE A 1 95 ? 9.055 6.505 4.001 1.00 91.31 95 ILE A CA 1
ATOM 744 C C . ILE A 1 95 ? 8.148 6.173 2.816 1.00 91.31 95 ILE A C 1
ATOM 746 O O . ILE A 1 95 ? 7.929 5.005 2.505 1.00 91.31 95 ILE A O 1
ATOM 750 N N . ALA A 1 96 ? 7.567 7.197 2.197 1.00 87.81 96 ALA A N 1
ATOM 751 C CA . ALA A 1 96 ? 6.789 7.041 0.976 1.00 87.81 96 ALA A CA 1
ATOM 752 C C . ALA A 1 96 ? 7.721 6.745 -0.207 1.00 87.81 96 ALA A C 1
ATOM 754 O O . ALA A 1 96 ? 8.916 7.024 -0.148 1.00 87.81 96 ALA A O 1
ATOM 755 N N . TYR A 1 97 ? 7.172 6.255 -1.319 1.00 82.44 97 TYR A N 1
ATOM 756 C CA . TYR A 1 97 ? 7.976 5.872 -2.488 1.00 82.44 97 TYR A CA 1
ATOM 757 C C . TYR A 1 97 ? 8.890 7.001 -3.011 1.00 82.44 97 TYR A C 1
ATOM 759 O O . TYR A 1 97 ? 9.948 6.742 -3.571 1.00 82.44 97 TYR A O 1
ATOM 767 N N . ASN A 1 98 ? 8.500 8.263 -2.811 1.00 82.56 98 ASN A N 1
ATOM 768 C CA . ASN A 1 98 ? 9.255 9.448 -3.225 1.00 82.56 98 ASN A CA 1
ATOM 769 C C . ASN A 1 98 ? 10.376 9.846 -2.242 1.00 82.56 98 ASN A C 1
ATOM 771 O O . ASN A 1 98 ? 10.862 10.976 -2.292 1.00 82.56 98 ASN A O 1
ATOM 775 N N . GLY A 1 99 ? 10.720 8.974 -1.292 1.00 85.56 99 GLY A N 1
ATOM 776 C CA . GLY A 1 99 ? 11.743 9.217 -0.278 1.00 85.56 99 GLY A CA 1
ATOM 777 C C . GLY A 1 99 ? 11.312 10.148 0.860 1.00 85.56 99 GLY A C 1
ATOM 778 O O . GLY A 1 99 ? 12.096 10.389 1.778 1.00 85.56 99 GLY A O 1
ATOM 779 N N . LYS A 1 100 ? 10.078 10.677 0.856 1.00 85.88 100 LYS A N 1
ATOM 780 C CA . LYS A 1 100 ? 9.608 11.575 1.921 1.00 85.88 100 LYS A CA 1
ATOM 781 C C . LYS A 1 100 ? 9.108 10.789 3.136 1.00 85.88 100 LYS A C 1
ATOM 783 O O . LYS A 1 100 ? 8.382 9.808 2.964 1.00 85.88 100 LYS A O 1
ATOM 788 N N . PRO A 1 101 ? 9.404 11.238 4.369 1.00 89.38 101 PRO A N 1
ATOM 789 C CA . PRO A 1 101 ? 8.835 10.638 5.569 1.00 89.38 101 PRO A CA 1
ATOM 790 C C . PRO A 1 101 ? 7.307 10.720 5.564 1.00 89.38 101 PRO A C 1
ATOM 792 O O . PRO A 1 101 ? 6.737 11.762 5.233 1.00 89.38 101 PRO A O 1
ATOM 795 N N . VAL A 1 102 ? 6.644 9.647 5.989 1.00 91.94 102 VAL A N 1
ATOM 796 C CA . VAL A 1 102 ? 5.202 9.641 6.255 1.00 91.94 102 VAL A CA 1
ATOM 797 C C . VAL A 1 102 ? 4.993 9.947 7.741 1.00 91.94 102 VAL A C 1
ATOM 799 O O . VAL A 1 102 ? 5.413 9.152 8.584 1.00 91.94 102 VAL A O 1
ATOM 802 N N . PRO A 1 103 ? 4.347 11.071 8.105 1.00 92.62 103 PRO A N 1
ATOM 803 C CA . PRO A 1 103 ? 4.056 11.383 9.500 1.00 92.62 103 PRO A CA 1
ATOM 804 C C . PRO A 1 103 ? 3.074 10.364 10.089 1.00 92.62 103 PRO A C 1
ATOM 806 O O . PRO A 1 103 ? 1.898 10.328 9.715 1.00 92.62 103 PRO A O 1
ATOM 809 N N . VAL A 1 104 ? 3.563 9.536 11.013 1.00 94.81 104 VAL A N 1
ATOM 810 C CA . VAL A 1 104 ? 2.766 8.537 11.735 1.00 94.81 104 VAL A CA 1
ATOM 811 C C . VAL A 1 104 ? 2.485 9.030 13.145 1.00 94.81 104 VAL A C 1
ATOM 813 O O . VAL A 1 104 ? 3.395 9.404 13.887 1.00 94.81 104 VAL A O 1
ATOM 816 N N . LYS A 1 105 ? 1.209 8.991 13.524 1.00 93.62 105 LYS A N 1
ATOM 817 C CA . LYS A 1 105 ? 0.749 9.376 14.857 1.00 93.62 105 LYS A CA 1
ATOM 818 C C . LYS A 1 105 ? 0.847 8.237 15.863 1.00 93.62 105 LYS A C 1
ATOM 820 O O . LYS A 1 105 ? 1.206 8.462 17.017 1.00 93.62 105 LYS A O 1
ATOM 825 N N . ALA A 1 106 ? 0.438 7.046 15.440 1.00 95.19 106 ALA A N 1
ATOM 826 C CA . ALA A 1 106 ? 0.414 5.845 16.256 1.00 95.19 106 ALA A CA 1
ATOM 827 C C . ALA A 1 106 ? 0.232 4.601 15.376 1.00 95.19 106 ALA A C 1
ATOM 829 O O . ALA A 1 106 ? -0.068 4.704 14.188 1.00 95.19 106 ALA A O 1
ATOM 830 N N . VAL A 1 107 ? 0.372 3.431 15.988 1.00 96.94 107 VAL A N 1
ATOM 831 C CA . VAL A 1 107 ? 0.132 2.119 15.380 1.00 96.94 107 VAL A CA 1
ATOM 832 C C . VAL A 1 107 ? -0.951 1.406 16.180 1.00 96.94 107 VAL A C 1
ATOM 834 O O . VAL A 1 107 ? -0.942 1.474 17.411 1.00 96.94 107 VAL A O 1
ATOM 837 N N . CYS A 1 108 ? -1.885 0.738 15.511 1.00 96.00 108 CYS A N 1
ATOM 838 C CA . CYS A 1 108 ? -2.941 -0.040 16.156 1.00 96.00 108 CYS A CA 1
ATOM 839 C C . CYS A 1 108 ? -3.178 -1.375 15.450 1.00 96.00 108 CYS A C 1
ATOM 841 O O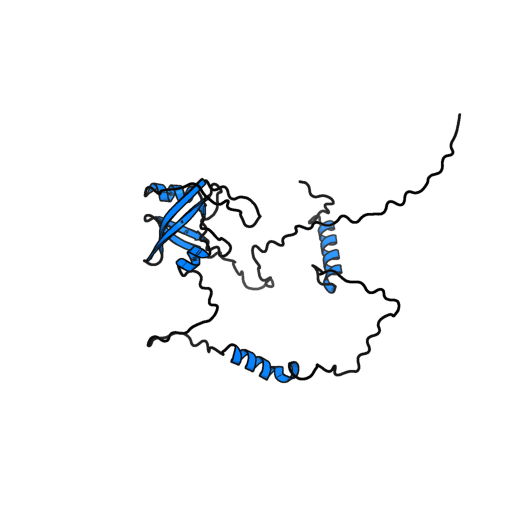 . CYS A 1 108 ? -2.995 -1.480 14.241 1.00 96.00 108 CYS A O 1
ATOM 843 N N . ASN A 1 109 ? -3.663 -2.357 16.203 1.00 96.19 109 ASN A N 1
ATOM 844 C CA . ASN A 1 109 ? -4.159 -3.621 15.670 1.00 96.19 109 ASN A CA 1
ATOM 845 C C . ASN A 1 109 ? -5.681 -3.534 15.522 1.00 96.19 109 ASN A C 1
ATOM 847 O O . ASN A 1 109 ? -6.370 -3.053 16.431 1.00 96.19 109 ASN A O 1
ATOM 851 N N . LEU A 1 110 ? -6.194 -3.945 14.364 1.00 95.94 110 LEU A N 1
ATOM 852 C CA . LEU A 1 110 ? -7.614 -3.944 14.044 1.00 95.94 110 LEU A CA 1
ATOM 853 C C . LEU A 1 110 ? -8.076 -5.365 13.727 1.00 95.94 110 LEU A C 1
ATOM 855 O O . LEU A 1 110 ? -7.541 -6.020 12.839 1.00 95.94 110 LEU A O 1
ATOM 859 N N . GLN A 1 111 ? -9.144 -5.777 14.410 1.00 95.69 111 GLN A N 1
ATOM 860 C CA . GLN A 1 111 ? -9.902 -6.985 14.094 1.00 95.69 111 GLN A CA 1
ATOM 861 C C . GLN A 1 111 ? -10.741 -6.729 12.836 1.00 95.69 111 GLN A C 1
ATOM 863 O O . GLN A 1 111 ? -11.766 -6.036 12.877 1.00 95.69 111 GLN A O 1
ATOM 868 N N . CYS A 1 112 ? -10.260 -7.247 11.713 1.00 96.69 112 CYS A N 1
ATOM 869 C CA . CYS A 1 112 ? -10.827 -7.101 10.383 1.00 96.69 112 CYS A CA 1
ATOM 870 C C . CYS A 1 112 ? -11.579 -8.370 9.979 1.00 96.69 112 CYS A C 1
ATOM 872 O O . CYS A 1 112 ? -11.097 -9.476 10.189 1.00 96.69 112 CYS A O 1
ATOM 874 N N . LYS A 1 113 ? -12.733 -8.212 9.330 1.00 97.44 113 LYS A N 1
ATOM 875 C CA . LYS A 1 113 ? -13.460 -9.307 8.681 1.00 97.44 113 LYS A CA 1
ATOM 876 C C . LYS A 1 113 ? -13.365 -9.197 7.171 1.00 97.44 113 LYS A C 1
ATOM 878 O O . LYS A 1 113 ? -13.646 -8.130 6.617 1.00 97.44 113 LYS A O 1
ATOM 883 N N . TYR A 1 114 ? -13.046 -10.308 6.517 1.00 96.69 114 TYR A N 1
ATOM 884 C CA . TYR A 1 114 ? -13.045 -10.427 5.063 1.00 96.69 114 TYR A CA 1
ATOM 885 C C . TYR A 1 114 ? -13.538 -11.810 4.646 1.00 96.69 114 TYR A C 1
ATOM 887 O O . TYR A 1 114 ? -13.035 -12.817 5.128 1.00 96.69 114 TYR A O 1
ATOM 895 N N . ARG A 1 115 ? -14.543 -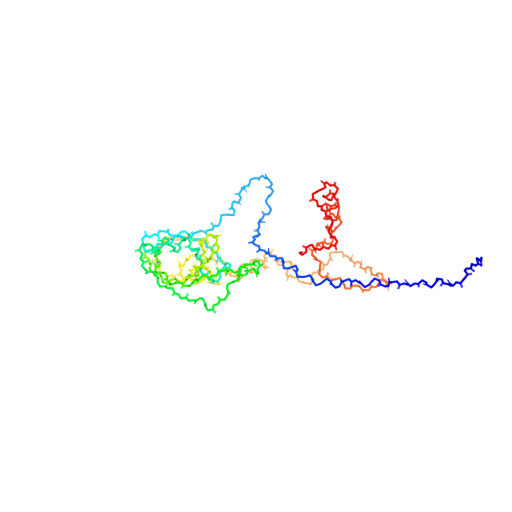11.865 3.761 1.00 93.56 115 ARG A N 1
ATOM 896 C CA . ARG A 1 115 ? -15.134 -13.122 3.250 1.00 93.56 115 ARG A CA 1
ATOM 897 C C . ARG A 1 115 ? -15.525 -14.142 4.339 1.00 93.56 115 ARG A C 1
ATOM 899 O O . ARG A 1 115 ? -15.481 -15.340 4.099 1.00 93.56 115 ARG A O 1
ATOM 906 N N . GLY A 1 116 ? -15.949 -13.661 5.509 1.00 91.62 116 GLY A N 1
ATOM 907 C CA . GLY A 1 116 ? -16.382 -14.499 6.636 1.00 91.62 116 GLY A CA 1
ATOM 908 C C . GLY A 1 116 ? -15.285 -14.844 7.646 1.00 91.62 116 GLY A C 1
ATOM 909 O O . GLY A 1 116 ? -15.620 -15.221 8.763 1.00 91.62 116 GLY A O 1
ATOM 910 N N . GLU A 1 117 ? -14.016 -14.624 7.302 1.00 95.31 117 GLU A N 1
ATOM 911 C CA . GLU A 1 117 ? -12.863 -14.884 8.167 1.00 95.31 117 GLU A CA 1
ATOM 912 C C . GLU A 1 117 ? -12.448 -13.625 8.946 1.00 95.31 117 GLU A C 1
ATOM 914 O O . GLU A 1 117 ? -12.668 -12.493 8.493 1.00 95.31 117 GLU A O 1
ATOM 919 N N . GLU A 1 118 ? -11.854 -13.825 10.126 1.00 96.62 118 GLU A N 1
ATOM 920 C CA . GLU A 1 118 ? -11.339 -12.772 11.010 1.00 96.62 118 GLU A CA 1
ATOM 921 C C . GLU A 1 118 ? -9.806 -12.713 10.961 1.00 96.62 118 GLU A C 1
ATOM 923 O O . GLU A 1 118 ? -9.129 -13.736 11.031 1.00 96.62 118 GLU A O 1
ATOM 928 N N . TYR A 1 119 ? -9.266 -11.499 10.875 1.00 97.38 119 TYR A N 1
ATOM 929 C CA . TYR A 1 119 ? -7.837 -11.210 10.769 1.00 97.38 119 TYR A CA 1
ATOM 930 C C . TYR A 1 119 ? -7.465 -10.105 11.755 1.00 97.38 119 TYR A C 1
ATOM 932 O O . TYR A 1 119 ? -8.180 -9.106 11.857 1.00 97.38 119 TYR A O 1
ATOM 940 N N . ASP A 1 120 ? -6.340 -10.246 12.454 1.00 96.88 120 ASP A N 1
ATOM 941 C CA . ASP A 1 120 ? -5.803 -9.182 13.306 1.00 96.88 120 ASP A CA 1
ATOM 942 C C . ASP A 1 120 ? -4.665 -8.461 12.583 1.00 96.88 120 ASP A C 1
ATOM 944 O O . ASP A 1 120 ? -3.523 -8.915 12.570 1.00 96.88 120 ASP A O 1
ATOM 948 N N . LEU A 1 121 ? -4.993 -7.337 11.947 1.00 97.62 121 LEU A N 1
ATOM 949 C CA . LEU A 1 121 ? -4.067 -6.618 11.078 1.00 97.62 121 LEU A CA 1
ATOM 950 C C . LEU A 1 121 ? -3.522 -5.367 11.767 1.00 97.62 121 LEU A C 1
ATOM 952 O O . LEU A 1 121 ? -4.262 -4.562 12.339 1.00 97.62 121 LEU A O 1
ATOM 956 N N . GLU A 1 122 ? -2.211 -5.168 11.668 1.00 97.25 122 GLU A N 1
ATOM 957 C CA . GLU A 1 122 ? -1.543 -3.960 12.143 1.00 97.25 122 GLU A CA 1
ATOM 958 C C . GLU A 1 122 ? -1.651 -2.820 11.125 1.00 97.25 122 GLU A C 1
ATOM 960 O O . GLU A 1 122 ? -1.344 -2.996 9.945 1.00 97.25 122 GLU A O 1
ATOM 965 N N . PHE A 1 123 ? -2.026 -1.632 11.603 1.00 97.31 123 PHE A N 1
ATOM 966 C CA . PHE A 1 123 ? -2.149 -0.411 10.817 1.00 97.31 123 PHE A CA 1
ATOM 967 C C . PHE A 1 123 ? -1.359 0.747 11.421 1.00 97.31 123 PHE A C 1
ATOM 969 O O . PHE A 1 123 ? -1.468 1.055 12.612 1.00 97.31 123 PHE A O 1
ATOM 976 N N . TYR A 1 124 ? -0.637 1.457 10.559 1.00 97.50 124 TYR A N 1
ATOM 977 C CA . TYR A 1 124 ? -0.002 2.731 10.871 1.00 97.50 124 TYR A CA 1
ATOM 978 C C . TYR A 1 124 ? -0.993 3.865 10.609 1.00 97.50 124 TYR A C 1
ATOM 980 O O . TYR A 1 124 ? -1.566 3.980 9.524 1.00 97.50 124 TYR A O 1
ATOM 988 N N . ILE A 1 125 ? -1.205 4.717 11.610 1.00 96.69 125 ILE A N 1
ATOM 989 C CA . ILE A 1 125 ? -2.134 5.843 11.527 1.00 96.69 125 ILE A CA 1
ATOM 990 C C . ILE A 1 125 ? -1.367 7.063 11.023 1.00 96.69 125 ILE A C 1
ATOM 992 O O . ILE A 1 125 ? -0.606 7.674 11.780 1.00 96.69 125 ILE A O 1
ATOM 996 N N . SER A 1 126 ? -1.572 7.430 9.759 1.00 95.00 126 SER A N 1
ATOM 997 C CA . SER A 1 126 ? -0.937 8.606 9.163 1.00 95.00 126 SER A CA 1
ATOM 998 C C . SER A 1 126 ? -1.683 9.895 9.523 1.00 95.00 126 SER A C 1
ATOM 1000 O O . SER A 1 126 ? -2.911 9.922 9.676 1.00 95.00 126 SER A O 1
ATOM 1002 N N . GLU A 1 127 ? -0.941 10.994 9.667 1.00 91.81 127 GLU A N 1
ATOM 1003 C CA . GLU A 1 127 ? -1.537 12.331 9.810 1.00 91.81 127 GLU A CA 1
ATOM 1004 C C . GLU A 1 127 ? -1.903 12.949 8.453 1.00 91.81 127 GLU A C 1
ATOM 1006 O O . GLU A 1 127 ? -2.800 13.792 8.375 1.00 91.81 127 GLU A O 1
ATOM 1011 N N . SER A 1 128 ? -1.255 12.492 7.381 1.00 86.31 128 SER A N 1
ATOM 1012 C CA . SER A 1 128 ? -1.513 12.936 6.014 1.00 86.31 128 SER A CA 1
ATOM 1013 C C . SER A 1 128 ? -2.887 12.470 5.510 1.00 86.31 128 SER A C 1
ATOM 1015 O O . SER A 1 128 ? -3.284 11.328 5.754 1.00 86.31 128 SER A O 1
ATOM 1017 N N . PRO A 1 129 ? -3.627 13.310 4.763 1.00 85.75 129 PRO A N 1
ATOM 1018 C CA . PRO A 1 129 ? -4.818 12.859 4.058 1.00 85.75 129 PRO A CA 1
ATOM 1019 C C . PRO A 1 129 ? -4.401 11.944 2.899 1.00 85.75 129 PRO A C 1
ATOM 1021 O O . PRO A 1 129 ? -3.798 12.399 1.932 1.00 85.75 129 PRO A O 1
ATOM 1024 N N . SER A 1 130 ? -4.717 10.658 3.001 1.00 86.38 130 SER A N 1
ATOM 1025 C CA . SER A 1 130 ? -4.497 9.664 1.946 1.00 86.38 130 SER A CA 1
ATOM 1026 C C . SER A 1 130 ? -5.690 8.714 1.854 1.00 86.38 130 SER A C 1
ATOM 1028 O O . SER A 1 130 ? -6.610 8.781 2.670 1.00 86.38 130 SER A O 1
ATOM 1030 N N . GLU A 1 131 ? -5.691 7.819 0.874 1.00 92.31 131 GLU A N 1
ATOM 1031 C CA . GLU A 1 131 ? -6.549 6.637 0.944 1.00 92.31 131 GLU A CA 1
ATOM 1032 C C . GLU A 1 131 ? -5.957 5.624 1.945 1.00 92.31 131 GLU A C 1
ATOM 1034 O O . GLU A 1 131 ? -4.738 5.614 2.159 1.00 92.31 131 GLU A O 1
ATOM 1039 N N . PRO A 1 132 ? -6.790 4.794 2.595 1.00 96.88 132 PRO A N 1
ATOM 1040 C CA . PRO A 1 132 ? -6.328 3.599 3.290 1.00 96.88 132 PRO A CA 1
ATOM 1041 C C . PRO A 1 132 ? -5.592 2.651 2.340 1.00 96.88 132 PRO A C 1
ATOM 1043 O O . PRO A 1 132 ? -6.063 2.399 1.231 1.00 96.88 132 PRO A O 1
ATOM 1046 N N . VAL A 1 133 ? -4.476 2.095 2.794 1.00 97.38 133 VAL A N 1
ATOM 1047 C CA . VAL A 1 133 ? -3.619 1.188 2.026 1.00 97.38 133 VAL A CA 1
ATOM 1048 C C . VAL A 1 133 ? -3.556 -0.168 2.714 1.00 97.38 133 VAL A C 1
ATOM 1050 O O . VAL A 1 133 ? -3.333 -0.250 3.926 1.00 97.38 133 VAL A O 1
ATOM 1053 N N . LEU A 1 134 ? -3.729 -1.218 1.918 1.00 97.81 134 LEU A N 1
ATOM 1054 C CA . LEU A 1 134 ? -3.529 -2.607 2.296 1.00 97.81 134 LEU A CA 1
ATOM 1055 C C . LEU A 1 134 ? -2.214 -3.097 1.689 1.00 97.81 134 LEU A C 1
ATOM 1057 O O . LEU A 1 134 ? -2.044 -3.079 0.470 1.00 97.81 134 LEU A O 1
ATOM 1061 N N . SER A 1 135 ? -1.292 -3.515 2.548 1.00 97.12 135 SER A N 1
ATOM 1062 C CA . SER A 1 135 ? 0.063 -3.884 2.155 1.00 97.12 135 SER A CA 1
ATOM 1063 C C . SER A 1 135 ? 0.121 -5.211 1.421 1.00 97.12 135 SER A C 1
ATOM 1065 O O . SER A 1 135 ? -0.821 -6.011 1.454 1.00 97.12 135 SER A O 1
ATOM 1067 N N . ILE A 1 136 ? 1.273 -5.505 0.822 1.00 95.38 136 ILE A N 1
ATOM 1068 C CA . ILE A 1 136 ? 1.516 -6.806 0.202 1.00 95.38 136 ILE A CA 1
ATOM 1069 C C . ILE A 1 136 ? 1.444 -7.963 1.206 1.00 95.38 136 ILE A C 1
ATOM 1071 O O . ILE A 1 136 ? 0.990 -9.051 0.854 1.00 95.38 136 ILE A O 1
ATOM 1075 N N . ALA A 1 137 ? 1.858 -7.739 2.456 1.00 95.38 137 ALA A N 1
ATOM 1076 C CA . ALA A 1 137 ? 1.817 -8.754 3.504 1.00 95.38 137 ALA A CA 1
ATOM 1077 C C . ALA A 1 137 ? 0.368 -9.115 3.860 1.00 95.38 137 ALA A C 1
ATOM 1079 O O . ALA A 1 137 ? -0.013 -10.282 3.762 1.00 95.38 137 ALA A O 1
ATOM 1080 N N . ALA A 1 138 ? -0.464 -8.111 4.155 1.00 96.94 138 ALA A N 1
ATOM 1081 C CA . ALA A 1 138 ? -1.879 -8.332 4.446 1.00 96.94 138 ALA A CA 1
ATOM 1082 C C . ALA A 1 138 ? -2.635 -8.868 3.223 1.00 96.94 138 ALA A C 1
ATOM 1084 O O . ALA A 1 138 ? -3.488 -9.740 3.347 1.00 96.94 138 ALA A O 1
ATOM 1085 N N . SER A 1 139 ? -2.292 -8.407 2.019 1.00 96.31 139 SER A N 1
ATOM 1086 C CA . SER A 1 139 ? -2.913 -8.891 0.783 1.00 96.31 139 SER A CA 1
ATOM 1087 C C . SER A 1 139 ? -2.646 -10.379 0.532 1.00 96.31 139 SER A C 1
ATOM 1089 O O . SER A 1 139 ? -3.527 -11.083 0.039 1.00 96.31 139 SER A O 1
ATOM 1091 N N . LYS A 1 140 ? -1.459 -10.884 0.892 1.00 94.12 140 LYS A N 1
ATOM 1092 C CA . LYS A 1 140 ? -1.156 -12.324 0.863 1.00 94.12 140 LYS A CA 1
ATOM 1093 C C . LYS A 1 140 ? -1.947 -13.085 1.926 1.00 94.12 140 LYS A C 1
ATOM 1095 O O . LYS A 1 140 ? -2.548 -14.107 1.611 1.00 94.12 140 LYS A O 1
ATOM 1100 N N . GLU A 1 141 ? -1.976 -12.572 3.155 1.00 95.38 141 GLU A N 1
ATOM 1101 C CA . GLU A 1 141 ? -2.697 -13.178 4.285 1.00 95.38 141 GLU A CA 1
ATOM 1102 C C . GLU A 1 141 ? -4.205 -13.310 4.009 1.00 95.38 141 GLU A C 1
ATOM 1104 O O . GLU A 1 141 ? -4.808 -14.355 4.247 1.00 95.38 141 GLU A O 1
ATOM 1109 N N . LEU A 1 142 ? -4.795 -12.286 3.389 1.00 94.75 142 LEU A N 1
ATOM 1110 C CA . LEU A 1 142 ? -6.197 -12.244 2.966 1.00 94.75 142 LEU A CA 1
ATOM 1111 C C . LEU A 1 142 ? -6.477 -13.042 1.677 1.00 94.75 142 LEU A C 1
ATOM 1113 O O . LEU A 1 142 ? -7.602 -13.021 1.175 1.00 94.75 142 LEU A O 1
ATOM 1117 N N . ASN A 1 143 ? -5.476 -13.729 1.109 1.00 93.00 143 ASN A N 1
ATOM 1118 C CA . ASN A 1 143 ? -5.552 -14.432 -0.178 1.00 93.00 143 ASN A CA 1
ATOM 1119 C C . ASN A 1 143 ? -6.006 -13.551 -1.364 1.00 93.00 143 ASN A C 1
ATOM 1121 O O . ASN A 1 143 ? -6.571 -14.058 -2.336 1.00 93.00 143 ASN A O 1
ATOM 1125 N N . LEU A 1 144 ? -5.752 -12.240 -1.303 1.00 91.19 144 LEU A N 1
ATOM 1126 C CA . LEU A 1 144 ? -6.019 -11.291 -2.391 1.00 91.19 144 LEU A CA 1
ATOM 1127 C C . LEU A 1 144 ? -4.929 -11.340 -3.463 1.00 91.19 144 LEU A C 1
ATOM 1129 O O . LEU A 1 144 ? -5.213 -11.176 -4.645 1.00 91.19 144 LEU A O 1
ATOM 1133 N N . VAL A 1 145 ? -3.686 -11.588 -3.044 1.00 90.38 145 VAL A N 1
ATOM 1134 C CA . VAL A 1 145 ? -2.533 -11.731 -3.936 1.00 90.38 145 VAL A CA 1
ATOM 1135 C C . VAL A 1 145 ? -1.866 -13.071 -3.675 1.00 90.38 145 VAL A C 1
ATOM 1137 O O . VAL A 1 145 ? -1.470 -13.373 -2.550 1.00 90.38 145 VAL A O 1
ATOM 1140 N N . LYS A 1 146 ? -1.690 -13.863 -4.733 1.00 85.12 146 LYS A N 1
ATOM 1141 C CA . LYS A 1 146 ? -0.920 -15.107 -4.702 1.00 85.12 146 LYS A CA 1
ATOM 1142 C C . LYS A 1 146 ? 0.244 -14.999 -5.673 1.00 85.12 146 LYS A C 1
ATOM 1144 O O . LYS A 1 146 ? 0.053 -14.695 -6.844 1.00 85.12 146 LYS A O 1
ATOM 1149 N N . PHE A 1 147 ? 1.443 -15.275 -5.174 1.00 76.25 147 PHE A N 1
ATOM 1150 C CA . PHE A 1 147 ? 2.638 -15.411 -5.998 1.00 76.25 147 PHE A CA 1
ATOM 1151 C C . PHE A 1 147 ? 2.825 -16.892 -6.279 1.00 76.25 147 PHE A C 1
ATOM 1153 O O . PHE A 1 147 ? 3.352 -17.637 -5.456 1.00 76.25 147 PHE A O 1
ATOM 1160 N N . THR A 1 148 ? 2.324 -17.335 -7.421 1.00 76.56 148 THR A N 1
ATOM 1161 C CA . THR A 1 148 ? 2.530 -18.699 -7.897 1.00 76.56 148 THR A CA 1
ATOM 1162 C C . THR A 1 148 ? 3.904 -18.768 -8.555 1.00 76.56 148 THR A C 1
ATOM 1164 O O . THR A 1 148 ? 4.059 -18.302 -9.680 1.00 76.56 148 THR A O 1
ATOM 1167 N N . GLN A 1 149 ? 4.904 -19.302 -7.847 1.00 59.12 149 GLN A N 1
ATOM 1168 C CA . GLN A 1 149 ? 6.201 -19.624 -8.458 1.00 59.12 149 GLN A CA 1
ATOM 1169 C C . GLN A 1 149 ? 6.183 -20.986 -9.168 1.00 59.12 149 GLN A C 1
ATOM 1171 O O . GLN A 1 149 ? 6.904 -21.143 -10.136 1.00 59.12 149 GLN A O 1
ATOM 1176 N N . GLU A 1 150 ? 5.296 -21.909 -8.780 1.00 54.94 150 GLU A N 1
ATOM 1177 C CA . GLU A 1 150 ? 5.040 -23.198 -9.441 1.00 54.94 150 GLU A CA 1
ATOM 1178 C C . GLU A 1 150 ? 3.616 -23.661 -9.072 1.00 54.94 150 GLU A C 1
ATOM 1180 O O . GLU A 1 150 ? 3.247 -23.685 -7.893 1.00 54.94 150 GLU A O 1
ATOM 1185 N N . LEU A 1 151 ? 2.787 -24.007 -10.061 1.00 46.31 151 LEU A N 1
ATOM 1186 C CA . LEU A 1 151 ? 1.440 -24.550 -9.843 1.00 46.31 151 LEU A CA 1
ATOM 1187 C C . LEU A 1 151 ? 1.547 -26.026 -9.433 1.00 46.31 151 LEU A C 1
ATOM 1189 O O . LEU A 1 151 ? 1.582 -26.908 -10.285 1.00 46.31 151 LEU A O 1
ATOM 1193 N N . LYS A 1 152 ? 1.580 -26.319 -8.131 1.00 43.91 152 LYS A N 1
ATOM 1194 C CA . LYS A 1 152 ? 1.391 -27.695 -7.648 1.00 43.91 152 LYS A CA 1
ATOM 1195 C C . LYS A 1 152 ? -0.100 -28.021 -7.661 1.00 43.91 152 LYS A C 1
ATOM 1197 O O . LYS A 1 152 ? -0.855 -27.514 -6.836 1.00 43.91 152 LYS A O 1
ATOM 1202 N N . SER A 1 153 ? -0.527 -28.833 -8.625 1.00 44.28 153 SER A N 1
ATOM 1203 C CA . SER A 1 153 ? -1.885 -29.370 -8.676 1.00 44.28 153 SER A CA 1
ATOM 1204 C C . SER A 1 153 ? -2.015 -30.530 -7.687 1.00 44.28 153 SER A C 1
ATOM 1206 O O . SER A 1 153 ? -1.544 -31.634 -7.961 1.00 44.28 153 SER A O 1
ATOM 1208 N N . GLU A 1 154 ? -2.664 -30.302 -6.550 1.00 40.75 154 GLU A N 1
ATOM 1209 C CA . GLU A 1 154 ? -3.247 -31.399 -5.778 1.00 40.75 154 GLU A CA 1
ATOM 1210 C C . GLU A 1 154 ? -4.639 -31.688 -6.342 1.00 40.75 154 GLU A C 1
ATOM 1212 O O . GLU A 1 154 ? -5.521 -30.829 -6.366 1.00 40.75 154 GLU A O 1
ATOM 1217 N N . LEU A 1 155 ? -4.800 -32.901 -6.866 1.00 38.44 155 LEU A N 1
ATOM 1218 C CA . LEU A 1 155 ? -6.071 -33.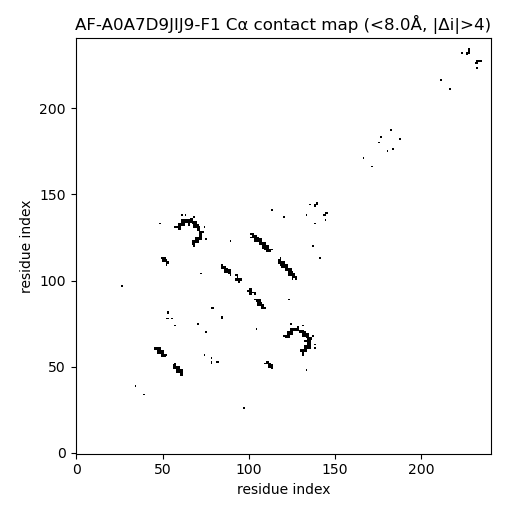426 -7.339 1.00 38.44 155 LEU A CA 1
ATOM 1219 C C . LEU A 1 155 ? -6.919 -33.797 -6.119 1.00 38.44 155 LEU A C 1
ATOM 1221 O O . LEU A 1 155 ? -6.571 -34.731 -5.397 1.00 38.44 155 LEU A O 1
ATOM 1225 N N . VAL A 1 156 ? -8.042 -33.109 -5.913 1.00 39.03 156 VAL A N 1
ATOM 1226 C CA . VAL A 1 156 ? -9.145 -33.636 -5.101 1.00 39.03 156 VAL A CA 1
ATOM 1227 C C . VAL A 1 156 ? -10.422 -33.606 -5.933 1.00 39.03 156 VAL A C 1
ATOM 1229 O O . VAL A 1 156 ? -10.688 -32.674 -6.688 1.00 39.03 156 VAL A O 1
ATOM 1232 N N . ASP A 1 157 ? -11.127 -34.720 -5.817 1.00 42.69 157 ASP A N 1
ATOM 1233 C CA . ASP A 1 157 ? -12.129 -35.305 -6.694 1.00 42.69 157 ASP A CA 1
ATOM 1234 C C . ASP A 1 157 ? -13.208 -34.347 -7.238 1.00 42.69 157 ASP A C 1
ATOM 1236 O O . ASP A 1 157 ? -13.979 -33.747 -6.492 1.00 42.69 157 ASP A O 1
ATOM 1240 N N . GLY A 1 158 ? -13.280 -34.284 -8.571 1.00 44.34 158 GLY A N 1
ATOM 1241 C CA . GLY A 1 158 ? -14.505 -34.092 -9.349 1.00 44.34 158 GLY A CA 1
ATOM 1242 C C . GLY A 1 158 ? -15.364 -32.849 -9.095 1.00 44.34 158 GLY A C 1
ATOM 1243 O O . GLY A 1 158 ? -16.403 -32.954 -8.458 1.00 44.34 158 GLY A O 1
ATOM 1244 N N . SER A 1 159 ? -15.048 -31.721 -9.745 1.00 39.06 159 SER A N 1
ATOM 1245 C CA . SER A 1 159 ? -16.003 -30.993 -10.611 1.00 39.06 159 SER A CA 1
ATOM 1246 C C . SER A 1 159 ? -15.375 -29.725 -11.212 1.00 39.06 159 SER A C 1
ATOM 1248 O O . SER A 1 159 ? -14.941 -28.832 -10.494 1.00 39.06 159 SER A O 1
ATOM 1250 N N . PHE A 1 160 ? -15.374 -29.682 -12.547 1.00 40.25 160 PHE A N 1
ATOM 1251 C CA . PHE A 1 160 ? -15.305 -28.521 -13.446 1.00 40.25 160 PHE A CA 1
ATOM 1252 C C . PHE A 1 160 ? -14.285 -27.400 -13.141 1.00 40.25 160 PHE A C 1
ATOM 1254 O O . PHE A 1 160 ? -14.559 -26.469 -12.389 1.00 40.25 160 PHE A O 1
ATOM 1261 N N . SER A 1 161 ? -13.156 -27.387 -13.861 1.00 33.34 161 SER A N 1
ATOM 1262 C CA . SER A 1 161 ? -12.421 -26.142 -14.127 1.00 33.34 161 SER A CA 1
ATOM 1263 C C . SER A 1 161 ? -11.600 -26.239 -15.412 1.00 33.34 161 SER A C 1
ATOM 1265 O O . SER A 1 161 ? -11.093 -27.304 -15.759 1.00 33.34 161 SER A O 1
ATOM 1267 N N . MET A 1 162 ? -11.541 -25.118 -16.131 1.00 34.12 162 MET A N 1
ATOM 1268 C CA . MET A 1 162 ? -10.962 -24.950 -17.461 1.00 34.12 162 MET A CA 1
ATOM 1269 C C . MET A 1 162 ? -9.604 -25.637 -17.634 1.00 34.12 162 MET A C 1
ATOM 1271 O O . MET A 1 162 ? -8.636 -25.328 -16.944 1.00 34.12 162 MET A O 1
ATOM 1275 N N . THR A 1 163 ? -9.518 -26.492 -18.648 1.00 34.75 163 THR A N 1
ATOM 1276 C CA . THR A 1 163 ? -8.269 -27.036 -19.179 1.00 34.75 163 THR A CA 1
ATOM 1277 C C . THR A 1 163 ? -7.449 -25.930 -19.842 1.00 34.75 163 THR A C 1
ATOM 1279 O O . THR A 1 163 ? -7.552 -25.707 -21.046 1.00 34.75 163 THR A O 1
ATOM 1282 N N . THR A 1 164 ? -6.607 -25.240 -19.077 1.00 42.25 164 THR A N 1
ATOM 1283 C CA . THR A 1 164 ? -5.351 -24.727 -19.625 1.00 42.25 164 THR A CA 1
ATOM 1284 C C . THR A 1 164 ? -4.387 -25.905 -19.651 1.00 42.25 164 THR A C 1
ATOM 1286 O O . THR A 1 164 ? -3.934 -26.381 -18.613 1.00 42.25 164 THR A O 1
ATOM 1289 N N . GLN A 1 165 ? -4.151 -26.449 -20.847 1.00 48.16 165 GLN A N 1
ATOM 1290 C CA . GLN A 1 165 ? -3.139 -27.480 -21.062 1.00 48.16 165 GLN A CA 1
ATOM 1291 C C . GLN A 1 165 ? -1.806 -26.963 -20.525 1.00 48.16 165 GLN A C 1
ATOM 1293 O O . GLN A 1 165 ? -1.214 -26.036 -21.074 1.00 48.16 165 GLN A O 1
ATOM 1298 N N . GLN A 1 166 ? -1.383 -27.541 -19.403 1.00 44.78 166 GLN A N 1
ATOM 1299 C CA . GLN A 1 166 ? -0.071 -27.324 -18.827 1.00 44.78 166 GLN A CA 1
ATOM 1300 C C . GLN A 1 166 ? 0.945 -28.010 -19.727 1.00 44.78 166 GLN A C 1
ATOM 1302 O O . GLN A 1 166 ? 1.287 -29.171 -19.531 1.00 44.78 166 GLN A O 1
ATOM 1307 N N . VAL A 1 167 ? 1.387 -27.287 -20.748 1.00 49.25 167 VAL A N 1
ATOM 1308 C CA . VAL A 1 167 ? 2.620 -27.615 -21.445 1.00 49.25 167 VAL A CA 1
ATOM 1309 C C . VAL A 1 167 ? 3.717 -27.348 -20.423 1.00 49.25 167 VAL A C 1
ATOM 1311 O O . VAL A 1 167 ? 3.910 -26.204 -20.007 1.00 49.25 167 VAL A O 1
ATOM 1314 N N . SER A 1 168 ? 4.352 -28.408 -19.922 1.00 52.75 168 SER A N 1
ATOM 1315 C CA . SER A 1 168 ? 5.450 -28.267 -18.958 1.00 52.75 168 SER A CA 1
ATOM 1316 C C . SER A 1 168 ? 6.500 -27.291 -19.508 1.00 52.75 168 SER A C 1
ATOM 1318 O O . SER A 1 168 ? 6.663 -27.171 -20.721 1.00 52.75 168 SER A O 1
ATOM 1320 N N . GLU A 1 169 ? 7.221 -26.571 -18.648 1.00 54.97 169 GLU A N 1
ATOM 1321 C CA . GLU A 1 169 ? 8.255 -25.611 -19.081 1.00 54.97 169 GLU A CA 1
ATOM 1322 C C . GLU A 1 169 ? 9.301 -26.277 -20.004 1.00 54.97 169 GLU A C 1
ATOM 1324 O O . GLU A 1 169 ? 9.817 -25.669 -20.946 1.00 54.97 169 GLU A O 1
ATOM 1329 N N . ASP A 1 170 ? 9.516 -27.579 -19.793 1.00 65.62 170 ASP A N 1
ATOM 1330 C CA . ASP A 1 170 ? 10.316 -28.468 -20.632 1.00 65.62 170 ASP A CA 1
ATOM 1331 C C . ASP A 1 170 ? 9.670 -28.727 -22.007 1.00 65.62 170 ASP A C 1
ATOM 1333 O O . ASP A 1 170 ? 10.352 -28.784 -23.023 1.00 65.62 170 ASP A O 1
ATOM 1337 N N . GLU A 1 171 ? 8.347 -28.826 -22.085 1.00 68.00 171 GLU A N 1
ATOM 1338 C CA . GLU A 1 171 ? 7.594 -29.054 -23.318 1.00 68.00 171 GLU A CA 1
ATOM 1339 C C . GLU A 1 171 ? 7.420 -27.775 -24.153 1.00 68.00 171 GLU A C 1
ATOM 1341 O O . GLU A 1 171 ? 7.571 -27.842 -25.369 1.00 68.00 171 GLU A O 1
ATOM 1346 N N . TYR A 1 172 ? 7.250 -26.596 -23.537 1.00 74.31 172 TYR A N 1
ATOM 1347 C CA . TYR A 1 172 ? 7.253 -25.314 -24.262 1.00 74.31 172 TYR A CA 1
ATOM 1348 C C . TYR A 1 172 ? 8.657 -24.999 -24.781 1.00 74.31 172 TYR A C 1
ATOM 1350 O O . TYR A 1 172 ? 8.843 -24.643 -25.944 1.00 74.31 172 TYR A O 1
ATOM 1358 N N . SER A 1 173 ? 9.676 -25.226 -23.948 1.00 76.75 173 SER A N 1
ATOM 1359 C CA . SER A 1 173 ? 11.072 -25.124 -24.371 1.00 76.75 173 SER A CA 1
ATOM 1360 C C . SER A 1 173 ? 11.398 -26.115 -25.491 1.00 76.75 173 SER A C 1
ATOM 1362 O O . SER A 1 173 ? 12.091 -25.749 -26.440 1.00 76.75 173 SER A O 1
ATOM 1364 N N . LYS A 1 174 ? 10.889 -27.353 -25.429 1.00 80.94 174 LYS A N 1
ATOM 1365 C CA . LYS A 1 174 ? 11.003 -28.327 -26.528 1.00 80.94 174 LYS A CA 1
ATOM 1366 C C . LYS A 1 174 ? 10.265 -27.856 -27.770 1.00 80.94 174 LYS A C 1
ATOM 1368 O O . LYS A 1 174 ? 10.817 -27.997 -28.855 1.00 80.94 174 LYS A O 1
ATOM 1373 N N . GLN A 1 175 ? 9.079 -27.273 -27.636 1.00 83.81 175 GLN A N 1
ATOM 1374 C CA . GLN A 1 175 ? 8.305 -26.757 -28.758 1.00 83.81 175 GLN A CA 1
ATOM 1375 C C . GLN A 1 175 ? 9.061 -25.633 -29.469 1.00 83.81 175 GLN A C 1
ATOM 1377 O O . GLN A 1 175 ? 9.292 -25.747 -30.665 1.00 83.81 175 GLN A O 1
ATOM 1382 N N . ILE A 1 176 ? 9.564 -24.631 -28.741 1.00 87.00 176 ILE A N 1
ATOM 1383 C CA . ILE A 1 176 ? 10.372 -23.538 -29.308 1.00 87.00 176 ILE A CA 1
ATOM 1384 C C . ILE A 1 176 ? 11.660 -24.064 -29.951 1.00 87.00 176 ILE A C 1
ATOM 1386 O O . ILE A 1 176 ? 12.010 -23.667 -31.060 1.00 87.00 176 ILE A O 1
ATOM 1390 N N . ARG A 1 177 ? 12.363 -24.993 -29.293 1.00 82.81 177 ARG A N 1
ATOM 1391 C CA . ARG A 1 177 ? 13.578 -25.607 -29.855 1.00 82.81 177 ARG A CA 1
ATOM 1392 C C . ARG A 1 177 ? 13.295 -26.460 -31.089 1.00 82.81 177 ARG A C 1
ATOM 1394 O O . ARG A 1 177 ? 14.185 -26.605 -31.916 1.00 82.81 177 ARG A O 1
ATOM 1401 N N . THR A 1 178 ? 12.101 -27.036 -31.195 1.00 85.38 178 THR A N 1
ATOM 1402 C CA . THR A 1 178 ? 11.686 -27.838 -32.354 1.00 85.38 178 THR A CA 1
ATOM 1403 C C . THR A 1 178 ? 11.228 -26.940 -33.499 1.00 85.38 178 THR A C 1
ATOM 1405 O O . THR A 1 178 ? 11.627 -27.158 -34.637 1.00 85.38 178 THR A O 1
ATOM 1408 N N . GLU A 1 179 ? 10.425 -25.918 -33.203 1.00 91.31 179 GLU A N 1
ATOM 1409 C CA . GLU A 1 179 ? 9.878 -24.974 -34.180 1.00 91.31 179 GLU A CA 1
ATOM 1410 C C . GLU A 1 179 ? 10.975 -24.114 -34.819 1.00 91.31 179 GLU A C 1
ATOM 1412 O O . GLU A 1 179 ? 10.973 -23.933 -36.032 1.00 91.31 179 GLU A O 1
ATOM 1417 N N . TYR A 1 180 ? 11.955 -23.670 -34.025 1.00 85.38 180 TYR A N 1
ATOM 1418 C CA . TYR A 1 180 ? 13.082 -22.840 -34.470 1.00 85.38 180 TYR A CA 1
ATOM 1419 C C . TYR A 1 180 ? 14.415 -23.598 -34.404 1.00 85.38 180 TYR A C 1
ATOM 1421 O O . TYR A 1 180 ? 15.456 -23.038 -34.047 1.00 85.38 180 TYR A O 1
ATOM 1429 N N . ALA A 1 181 ? 14.393 -24.903 -34.694 1.00 84.75 181 ALA A N 1
ATOM 1430 C CA . ALA A 1 181 ? 15.575 -25.764 -34.617 1.00 84.75 181 ALA A CA 1
ATOM 1431 C C . ALA A 1 181 ? 16.743 -25.259 -35.482 1.00 84.75 181 ALA A C 1
ATOM 1433 O O . ALA A 1 181 ? 17.907 -25.437 -35.123 1.00 84.75 181 ALA A O 1
ATOM 1434 N N . ASP A 1 182 ? 16.437 -24.596 -36.597 1.00 82.12 182 ASP A N 1
ATOM 1435 C CA . ASP A 1 182 ? 17.396 -23.965 -37.499 1.00 82.12 182 ASP A CA 1
ATOM 1436 C C . ASP A 1 182 ? 18.168 -22.815 -36.831 1.00 82.12 182 ASP A C 1
ATOM 1438 O O . ASP A 1 182 ? 19.382 -22.722 -37.015 1.00 82.12 182 ASP A O 1
ATOM 1442 N N . VAL A 1 183 ? 17.512 -22.009 -35.989 1.00 82.50 183 VAL A N 1
ATOM 1443 C CA . VAL A 1 183 ? 18.133 -20.906 -35.228 1.00 82.50 183 VAL A CA 1
ATOM 1444 C C . VAL A 1 183 ? 19.056 -21.423 -34.122 1.00 82.50 183 VAL A C 1
ATOM 1446 O O . VAL A 1 183 ? 20.081 -20.810 -33.825 1.00 82.50 183 VAL A O 1
ATOM 1449 N N . PHE A 1 184 ? 18.718 -22.565 -33.518 1.00 80.25 184 PHE A N 1
ATOM 1450 C CA . PHE A 1 184 ? 19.494 -23.176 -32.432 1.00 80.25 184 PHE A CA 1
ATOM 1451 C C . PHE A 1 184 ? 20.553 -24.178 -32.914 1.00 80.25 184 PHE A C 1
ATOM 1453 O O . PHE A 1 184 ? 21.155 -24.878 -32.096 1.00 80.25 184 PHE A O 1
ATOM 1460 N N . SER A 1 185 ? 20.791 -24.259 -34.225 1.00 78.12 185 SER A N 1
ATOM 1461 C CA . SER A 1 185 ? 21.753 -25.185 -34.823 1.00 78.12 185 SER A CA 1
ATOM 1462 C C . SER A 1 185 ? 22.911 -24.455 -35.514 1.00 78.12 185 SER A C 1
ATOM 1464 O O . SER A 1 185 ? 22.742 -23.450 -36.201 1.00 78.12 185 SER A O 1
ATOM 1466 N N . GLY A 1 186 ? 24.125 -24.985 -35.344 1.00 78.88 186 GLY A N 1
ATOM 1467 C CA . GLY A 1 186 ? 25.343 -24.390 -35.895 1.00 78.88 186 GLY A CA 1
ATOM 1468 C C . GLY A 1 186 ? 25.796 -23.119 -35.167 1.00 78.88 186 GLY A C 1
ATOM 1469 O O . GLY A 1 186 ? 25.256 -22.729 -34.140 1.00 78.88 186 GLY A O 1
ATOM 1470 N N . LEU A 1 187 ? 26.840 -22.478 -35.693 1.00 79.00 187 LEU A N 1
ATOM 1471 C CA . LEU A 1 187 ? 27.401 -21.240 -35.128 1.00 79.00 187 LEU A CA 1
ATOM 1472 C C . LEU A 1 187 ? 26.752 -19.966 -35.703 1.00 79.00 187 LEU A C 1
ATOM 1474 O O . LEU A 1 187 ? 27.183 -18.866 -35.377 1.00 79.00 187 LEU A O 1
ATOM 1478 N N . GLY A 1 188 ? 25.756 -20.115 -36.586 1.00 71.56 188 GLY A N 1
ATOM 1479 C CA . GLY A 1 188 ? 25.240 -19.034 -37.425 1.00 71.56 188 GLY A CA 1
ATOM 1480 C C . GLY A 1 188 ? 26.241 -18.649 -38.520 1.00 71.56 188 GLY A C 1
ATOM 1481 O O . GLY A 1 188 ? 27.235 -17.970 -38.274 1.00 71.56 188 GLY A O 1
ATOM 1482 N N . ARG A 1 189 ? 25.998 -19.078 -39.765 1.00 77.12 189 ARG A N 1
ATOM 1483 C CA . ARG A 1 189 ? 26.808 -18.675 -40.926 1.00 77.12 189 ARG A CA 1
ATOM 1484 C C . ARG A 1 189 ? 26.034 -17.648 -41.740 1.00 77.12 189 ARG A C 1
ATOM 1486 O O . ARG A 1 189 ? 24.984 -17.970 -42.287 1.00 77.12 189 ARG A O 1
ATOM 1493 N N . LEU A 1 190 ? 26.573 -16.435 -41.864 1.00 77.69 190 LEU A N 1
ATOM 1494 C CA . LEU A 1 190 ? 26.027 -15.442 -42.790 1.00 77.69 190 LEU A CA 1
ATOM 1495 C C . LEU A 1 190 ? 26.035 -16.023 -44.210 1.00 77.69 190 LEU A C 1
ATOM 1497 O O . LEU A 1 190 ? 27.037 -16.576 -44.667 1.00 77.69 190 LEU A O 1
ATOM 1501 N N . SER A 1 191 ? 24.906 -15.904 -44.908 1.00 79.50 191 SER A N 1
ATOM 1502 C CA . SER A 1 191 ? 24.716 -16.478 -46.248 1.00 79.50 191 SER A CA 1
ATOM 1503 C C . SER A 1 191 ? 25.612 -15.844 -47.313 1.00 79.50 191 SER A C 1
ATOM 1505 O O . SER A 1 191 ? 25.760 -16.390 -48.406 1.00 79.50 191 SER A O 1
ATOM 1507 N N . ARG A 1 192 ? 26.224 -14.696 -47.006 1.00 84.25 192 ARG A N 1
ATOM 1508 C CA . ARG A 1 192 ? 27.094 -13.944 -47.906 1.00 84.25 192 ARG A CA 1
ATOM 1509 C C . ARG A 1 192 ? 28.442 -13.677 -47.241 1.00 84.25 192 ARG A C 1
ATOM 1511 O O . ARG A 1 192 ? 28.471 -13.452 -46.029 1.00 84.25 192 ARG A O 1
ATOM 1518 N N . PRO A 1 193 ? 29.544 -13.665 -48.013 1.00 84.81 193 PRO A N 1
ATOM 1519 C CA . PRO A 1 193 ? 30.809 -13.130 -47.535 1.00 84.81 193 PRO A CA 1
ATOM 1520 C C . PRO A 1 193 ? 30.583 -11.705 -47.027 1.00 84.81 193 PRO A C 1
ATOM 1522 O O . PRO A 1 193 ? 30.069 -10.858 -47.757 1.00 84.81 193 PRO A O 1
ATOM 1525 N N . TYR A 1 194 ? 30.921 -11.468 -45.765 1.00 82.62 194 TYR A N 1
ATOM 1526 C CA . TYR A 1 194 ? 30.857 -10.156 -45.143 1.00 82.62 194 TYR A CA 1
ATOM 1527 C C . TYR A 1 194 ? 32.284 -9.721 -44.827 1.00 82.62 194 TYR A C 1
ATOM 1529 O O . TYR A 1 194 ? 33.051 -10.482 -44.237 1.00 82.62 194 TYR A O 1
ATOM 1537 N N . HIS A 1 195 ? 32.645 -8.522 -45.269 1.00 84.56 195 HIS A N 1
ATOM 1538 C CA . HIS A 1 195 ? 33.934 -7.909 -44.996 1.00 84.56 195 HIS A CA 1
ATOM 1539 C C . HIS A 1 195 ? 33.693 -6.739 -44.043 1.00 84.56 195 HIS A C 1
ATOM 1541 O O . HIS A 1 195 ? 32.950 -5.820 -44.381 1.00 84.56 195 HIS A O 1
ATOM 1547 N N . MET A 1 196 ? 34.262 -6.811 -42.838 1.00 83.88 196 MET A N 1
ATOM 1548 C CA . MET A 1 196 ? 34.300 -5.677 -41.916 1.00 83.88 196 MET A CA 1
ATOM 1549 C C . MET A 1 196 ? 35.620 -4.955 -42.101 1.00 83.88 196 MET A C 1
ATOM 1551 O O . MET A 1 196 ? 36.673 -5.531 -41.832 1.00 83.88 196 MET A O 1
ATOM 1555 N N . GLU A 1 197 ? 35.549 -3.700 -42.520 1.00 85.50 197 GLU A N 1
ATOM 1556 C CA . GLU A 1 197 ? 36.689 -2.796 -42.509 1.00 85.50 197 GLU A CA 1
ATOM 1557 C C . GLU A 1 197 ? 36.642 -1.988 -41.216 1.00 85.50 197 GLU A C 1
ATOM 1559 O O . GLU A 1 197 ? 35.643 -1.340 -40.901 1.00 85.50 197 GLU A O 1
ATOM 1564 N N . VAL A 1 198 ? 37.724 -2.065 -40.447 1.00 82.75 198 VAL A N 1
ATOM 1565 C CA . VAL A 1 198 ? 37.964 -1.177 -39.313 1.00 82.75 198 VAL A CA 1
ATOM 1566 C C . VAL A 1 198 ? 39.054 -0.222 -39.759 1.00 82.75 198 VAL A C 1
ATOM 1568 O O . VAL A 1 198 ? 40.099 -0.670 -40.232 1.00 82.75 198 VAL A O 1
ATOM 1571 N N . ASP A 1 199 ? 38.807 1.078 -39.633 1.00 85.75 199 ASP A N 1
ATOM 1572 C CA . ASP A 1 199 ? 39.833 2.085 -39.878 1.00 85.75 199 ASP A CA 1
ATOM 1573 C C . ASP A 1 199 ? 41.006 1.849 -38.900 1.00 85.75 199 ASP A C 1
ATOM 1575 O O . ASP A 1 199 ? 40.798 1.923 -37.685 1.00 85.75 199 ASP A O 1
ATOM 1579 N N . PRO A 1 200 ? 42.229 1.549 -39.383 1.00 85.25 200 PRO A N 1
ATOM 1580 C CA . PRO A 1 200 ? 43.384 1.291 -38.522 1.00 85.25 200 PRO A CA 1
ATOM 1581 C C . PRO A 1 200 ? 43.806 2.498 -37.678 1.00 85.25 200 PRO A C 1
ATOM 1583 O O . PRO A 1 200 ? 44.582 2.336 -36.739 1.00 85.25 200 PRO A O 1
ATOM 1586 N N . MET A 1 201 ? 43.341 3.696 -38.035 1.00 90.50 201 MET A N 1
ATOM 1587 C CA . MET A 1 201 ? 43.587 4.937 -37.304 1.00 90.50 201 MET A CA 1
ATOM 1588 C C . MET A 1 201 ? 42.440 5.293 -36.350 1.00 90.50 201 MET A C 1
ATOM 1590 O O . MET A 1 201 ? 42.520 6.313 -35.670 1.00 90.50 201 MET A O 1
ATOM 1594 N N . ALA A 1 202 ? 41.371 4.489 -36.287 1.00 86.81 202 ALA A N 1
ATOM 1595 C CA . ALA A 1 202 ? 40.274 4.742 -35.367 1.00 86.81 202 ALA A CA 1
ATOM 1596 C C . ALA A 1 202 ? 40.698 4.464 -33.921 1.00 86.81 202 ALA A C 1
ATOM 1598 O O . ALA A 1 202 ? 41.052 3.340 -33.557 1.00 86.81 202 ALA A O 1
ATOM 1599 N N . ASP A 1 203 ? 40.588 5.486 -33.075 1.00 87.62 203 ASP A N 1
ATOM 1600 C CA . ASP A 1 203 ? 40.795 5.339 -31.641 1.00 87.62 203 ASP A CA 1
ATOM 1601 C C . ASP A 1 203 ? 39.662 4.498 -31.026 1.00 87.62 203 ASP A C 1
ATOM 1603 O O . ASP A 1 203 ? 38.481 4.825 -31.196 1.00 87.62 203 ASP A O 1
ATOM 1607 N N . PRO A 1 204 ? 39.970 3.419 -30.284 1.00 84.44 204 PRO A N 1
ATOM 1608 C CA . PRO A 1 204 ? 38.948 2.643 -29.604 1.00 84.44 204 PRO A CA 1
ATOM 1609 C C . PRO A 1 204 ? 38.332 3.473 -28.474 1.00 84.44 204 PRO A C 1
ATOM 1611 O O . PRO A 1 204 ? 39.011 3.885 -27.534 1.00 84.44 204 PRO A O 1
ATOM 1614 N N . VAL A 1 205 ? 37.018 3.684 -28.539 1.00 84.06 205 VAL A N 1
ATOM 1615 C CA . VAL A 1 205 ? 36.266 4.419 -27.516 1.00 84.06 205 VAL A CA 1
ATOM 1616 C C . VAL A 1 205 ? 35.281 3.485 -26.829 1.00 84.06 205 VAL A C 1
ATOM 1618 O O . VAL A 1 205 ? 34.465 2.825 -27.470 1.00 84.06 205 VAL A O 1
ATOM 1621 N N . ILE A 1 206 ? 35.319 3.461 -25.497 1.00 83.00 206 ILE A N 1
ATOM 1622 C CA . ILE A 1 206 ? 34.286 2.804 -24.697 1.00 83.00 206 ILE A CA 1
ATOM 1623 C C . ILE A 1 206 ? 33.104 3.763 -24.586 1.00 83.00 206 ILE A C 1
ATOM 1625 O O . ILE A 1 206 ? 33.204 4.829 -23.975 1.00 83.00 206 ILE A O 1
ATOM 1629 N N . HIS A 1 207 ? 31.970 3.384 -25.168 1.00 76.12 207 HIS A N 1
ATOM 1630 C CA . HIS A 1 207 ? 30.730 4.124 -24.978 1.00 76.12 207 HIS A CA 1
ATOM 1631 C C . HIS A 1 207 ? 30.057 3.699 -23.667 1.00 76.12 207 HIS A C 1
ATOM 1633 O O . HIS A 1 207 ? 29.799 2.507 -23.485 1.00 76.12 207 HIS A O 1
ATOM 1639 N N . PRO A 1 208 ? 29.732 4.641 -22.765 1.00 78.25 208 PRO A N 1
ATOM 1640 C CA . PRO A 1 208 ? 28.944 4.322 -21.583 1.00 78.25 208 PRO A CA 1
ATOM 1641 C C . PRO A 1 208 ? 27.529 3.864 -21.981 1.00 78.25 208 PRO A C 1
ATOM 1643 O O . PRO A 1 208 ? 27.062 4.183 -23.085 1.00 78.25 208 PRO A O 1
ATOM 1646 N N . PRO A 1 209 ? 26.818 3.148 -21.088 1.00 83.88 209 PRO A N 1
ATOM 1647 C CA . PRO A 1 209 ? 25.416 2.800 -21.293 1.00 83.88 209 PRO A CA 1
ATOM 1648 C C . PRO A 1 209 ? 24.591 4.033 -21.683 1.00 83.88 209 PRO A C 1
ATOM 1650 O O . PRO A 1 209 ? 24.643 5.073 -21.026 1.00 83.88 209 PRO A O 1
ATOM 1653 N N . ARG A 1 210 ? 23.844 3.937 -22.787 1.00 81.06 210 ARG A N 1
ATOM 1654 C CA . ARG A 1 210 ? 23.050 5.053 -23.318 1.00 81.06 210 ARG A CA 1
ATOM 1655 C C . ARG A 1 210 ? 21.621 4.965 -22.792 1.00 81.06 210 ARG A C 1
ATOM 1657 O O . ARG A 1 210 ? 20.978 3.939 -22.978 1.00 81.06 210 ARG A O 1
ATOM 1664 N N . LYS A 1 211 ? 21.103 6.064 -22.229 1.00 80.94 211 LYS A N 1
ATOM 1665 C CA . LYS A 1 211 ? 19.675 6.198 -21.870 1.00 80.94 211 LYS A CA 1
ATOM 1666 C C . LYS A 1 211 ? 18.760 6.240 -23.108 1.00 80.94 211 LYS A C 1
ATOM 1668 O O . LYS A 1 211 ? 17.598 5.870 -23.023 1.00 80.94 211 LYS A O 1
ATOM 1673 N N . VAL A 1 212 ? 19.285 6.679 -24.257 1.00 84.50 212 VAL A N 1
ATOM 1674 C CA . VAL A 1 212 ? 18.535 6.838 -25.515 1.00 84.50 212 VAL A CA 1
ATOM 1675 C C . VAL A 1 212 ? 19.195 6.005 -26.618 1.00 84.50 212 VAL A C 1
ATOM 1677 O O . VAL A 1 212 ? 20.417 6.103 -26.796 1.00 84.50 212 VAL A O 1
ATOM 1680 N N . PRO A 1 213 ? 18.430 5.203 -27.383 1.00 88.06 213 PRO A N 1
ATOM 1681 C CA . PRO A 1 213 ? 18.950 4.495 -28.546 1.00 88.06 213 PRO A CA 1
ATOM 1682 C C . PRO A 1 213 ? 19.625 5.447 -29.535 1.00 88.06 213 PRO A C 1
ATOM 1684 O O . PRO A 1 213 ? 19.101 6.516 -29.838 1.00 88.06 213 PRO A O 1
ATOM 1687 N N . HIS A 1 214 ? 20.779 5.046 -30.074 1.00 81.75 214 HIS A N 1
ATOM 1688 C CA . HIS A 1 214 ? 21.564 5.899 -30.973 1.00 81.75 214 HIS A CA 1
ATOM 1689 C C . HIS A 1 214 ? 20.771 6.459 -32.163 1.00 81.75 214 HIS A C 1
ATOM 1691 O O . HIS A 1 214 ? 20.867 7.664 -32.382 1.00 81.75 214 HIS A O 1
ATOM 1697 N N . PRO A 1 215 ? 19.937 5.661 -32.866 1.00 90.31 215 PRO A N 1
ATOM 1698 C CA . PRO A 1 215 ? 19.160 6.172 -33.996 1.00 90.31 215 PRO A CA 1
ATOM 1699 C C . PRO A 1 215 ? 18.151 7.261 -33.612 1.00 90.31 215 PRO A C 1
ATOM 1701 O O . PRO A 1 215 ? 17.767 8.066 -34.451 1.00 90.31 215 PRO A O 1
ATOM 1704 N N . LEU A 1 216 ? 17.718 7.297 -32.347 1.00 90.62 216 LEU A N 1
ATOM 1705 C CA . LEU A 1 216 ? 16.698 8.228 -31.858 1.00 90.62 216 LEU A CA 1
ATOM 1706 C C . LEU A 1 216 ? 17.287 9.507 -31.263 1.00 90.62 216 LEU A C 1
ATOM 1708 O O . LEU A 1 216 ? 16.539 10.423 -30.929 1.00 90.62 216 LEU A O 1
ATOM 1712 N N . ARG A 1 217 ? 18.613 9.588 -31.113 1.00 87.12 217 ARG A N 1
ATOM 1713 C CA . ARG A 1 217 ? 19.272 10.712 -30.439 1.00 87.12 217 ARG A CA 1
ATOM 1714 C C . ARG A 1 217 ? 18.978 12.044 -31.128 1.00 87.12 217 ARG A C 1
ATOM 1716 O O . ARG A 1 217 ? 18.607 13.002 -30.456 1.00 87.12 217 ARG A O 1
ATOM 1723 N N . ASP A 1 218 ? 19.106 12.082 -32.450 1.00 92.56 218 ASP A N 1
ATOM 1724 C CA . ASP A 1 218 ? 18.932 13.314 -33.223 1.00 92.56 218 ASP A CA 1
ATOM 1725 C C . ASP A 1 218 ? 17.456 13.715 -33.307 1.00 92.56 218 ASP A C 1
ATOM 1727 O O . ASP A 1 218 ? 17.115 14.893 -33.199 1.00 92.56 218 ASP A O 1
ATOM 1731 N N . GLN A 1 219 ? 16.565 12.725 -33.422 1.00 93.31 219 GLN A N 1
ATOM 1732 C CA . GLN A 1 219 ? 15.124 12.955 -33.395 1.00 93.31 219 GLN A CA 1
ATOM 1733 C C . GLN A 1 219 ? 14.688 13.546 -32.051 1.00 93.31 219 GLN A C 1
ATOM 1735 O O . GLN A 1 219 ? 13.975 14.546 -32.029 1.00 93.31 219 GLN A O 1
ATOM 1740 N N . LEU A 1 220 ? 15.161 12.972 -30.941 1.00 92.62 220 LEU A N 1
ATOM 1741 C CA . LEU A 1 220 ? 14.872 13.474 -29.602 1.00 92.62 220 LEU A CA 1
ATOM 1742 C C . LEU A 1 220 ? 15.396 14.903 -29.414 1.00 92.62 220 LEU A C 1
ATOM 1744 O O . LEU A 1 220 ? 14.661 15.752 -28.916 1.00 92.62 220 LEU A O 1
ATOM 1748 N N . ALA A 1 221 ? 16.632 15.186 -29.837 1.00 91.88 221 ALA A N 1
ATOM 1749 C CA . ALA A 1 221 ? 17.209 16.527 -29.751 1.00 91.88 221 ALA A CA 1
ATOM 1750 C C . ALA A 1 221 ? 16.352 17.561 -30.498 1.00 91.88 221 ALA A C 1
ATOM 1752 O O . ALA A 1 221 ? 16.005 18.598 -29.935 1.00 91.88 221 ALA A O 1
ATOM 1753 N N . LYS A 1 222 ? 15.929 17.237 -31.725 1.00 95.38 222 LYS A N 1
ATOM 1754 C CA . LYS A 1 222 ? 15.059 18.102 -32.527 1.00 95.38 222 LYS A CA 1
ATOM 1755 C C . LYS A 1 222 ? 13.709 18.353 -31.851 1.00 95.38 222 LYS A C 1
ATOM 1757 O O . LYS A 1 222 ? 13.263 19.495 -31.782 1.00 95.38 222 LYS A O 1
ATOM 1762 N N . THR A 1 223 ? 13.073 17.310 -31.317 1.00 93.25 223 THR A N 1
ATOM 1763 C CA . THR A 1 223 ? 11.802 17.452 -30.593 1.00 93.25 223 THR A CA 1
ATOM 1764 C C . THR A 1 223 ? 11.952 18.352 -29.367 1.00 93.25 223 THR A C 1
ATOM 1766 O O . THR A 1 223 ? 11.115 19.227 -29.154 1.00 93.25 223 THR A O 1
ATOM 1769 N N . LEU A 1 224 ? 13.032 18.197 -28.594 1.00 94.50 224 LEU A N 1
ATOM 1770 C CA . LEU A 1 224 ? 13.303 19.050 -27.434 1.00 94.50 224 LEU A CA 1
ATOM 1771 C C . LEU A 1 224 ? 13.502 20.518 -27.839 1.00 94.50 224 LEU A C 1
ATOM 1773 O O . LEU A 1 224 ? 12.935 21.404 -27.203 1.00 94.50 224 LEU A O 1
ATOM 1777 N N . GLU A 1 225 ? 14.247 20.790 -28.913 1.00 95.31 225 GLU A N 1
ATOM 1778 C CA . GLU A 1 225 ? 14.414 22.149 -29.444 1.00 95.31 225 GLU A CA 1
ATOM 1779 C C . GLU A 1 225 ? 13.087 22.773 -29.887 1.00 95.31 225 GLU A C 1
ATOM 1781 O O . GLU A 1 225 ? 12.823 23.944 -29.606 1.00 95.31 225 GLU A O 1
ATOM 1786 N N . ASP A 1 226 ? 12.235 22.007 -30.566 1.00 96.31 226 ASP A N 1
ATOM 1787 C CA . ASP A 1 226 ? 10.943 22.498 -31.039 1.00 96.31 226 ASP A CA 1
ATOM 1788 C C . ASP A 1 226 ? 9.986 22.783 -29.874 1.00 96.31 226 ASP A C 1
ATOM 1790 O O . ASP A 1 226 ? 9.292 23.801 -29.886 1.00 96.31 226 ASP A O 1
ATOM 1794 N N . MET A 1 227 ? 10.007 21.963 -28.821 1.00 94.81 227 MET A N 1
ATOM 1795 C CA . MET A 1 227 ? 9.253 22.223 -27.590 1.00 94.81 227 MET A CA 1
ATOM 1796 C C . MET A 1 227 ? 9.756 23.466 -26.843 1.00 94.81 227 MET A C 1
ATOM 1798 O O . MET A 1 227 ? 8.949 24.188 -26.255 1.00 94.81 227 MET A O 1
ATOM 1802 N N . VAL A 1 228 ? 11.061 23.762 -26.898 1.00 94.06 228 VAL A N 1
ATOM 1803 C CA . VAL A 1 228 ? 11.612 25.020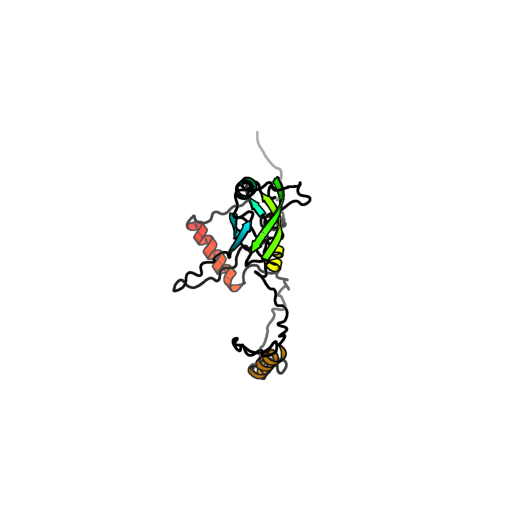 -26.366 1.00 94.06 228 VAL A CA 1
ATOM 1804 C C . VAL A 1 228 ? 11.131 26.220 -27.182 1.00 94.06 228 VAL A C 1
ATOM 1806 O O . VAL A 1 228 ? 10.687 27.213 -26.608 1.00 94.06 228 VAL A O 1
ATOM 1809 N N . LYS A 1 229 ? 11.139 26.132 -28.519 1.00 93.69 229 LYS A N 1
ATOM 1810 C CA . LYS A 1 229 ? 10.619 27.203 -29.394 1.00 93.69 229 LYS A CA 1
ATOM 1811 C C . LYS A 1 229 ? 9.131 27.470 -29.174 1.00 93.69 229 LYS A C 1
ATOM 1813 O O . LYS A 1 229 ? 8.703 28.616 -29.248 1.00 93.69 229 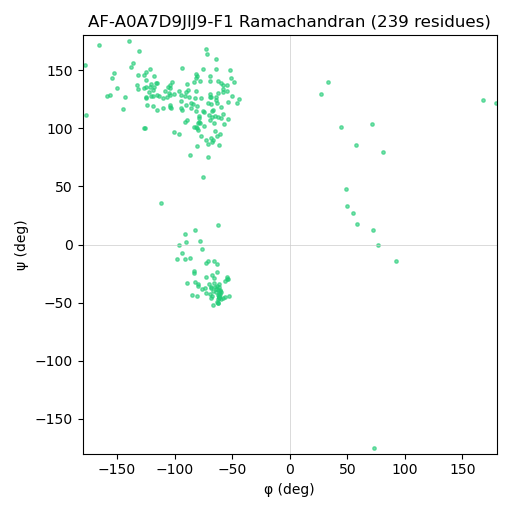LYS A O 1
ATOM 1818 N N . GLN A 1 230 ? 8.353 26.425 -28.906 1.00 93.50 230 GLN A N 1
ATOM 1819 C CA . GLN A 1 230 ? 6.921 26.528 -28.613 1.00 93.50 230 GLN A CA 1
ATOM 1820 C C . GLN A 1 230 ? 6.631 27.037 -27.191 1.00 93.50 230 GLN A C 1
ATOM 1822 O O . GLN A 1 230 ? 5.471 27.230 -26.842 1.00 93.50 230 GLN A O 1
ATOM 1827 N N . GLY A 1 231 ? 7.662 27.253 -26.365 1.00 89.69 231 GLY A N 1
ATOM 1828 C CA . GLY A 1 231 ? 7.512 27.711 -24.984 1.00 89.69 231 GLY A CA 1
ATOM 1829 C C . GLY A 1 231 ? 6.964 26.647 -24.030 1.00 89.69 231 GLY A C 1
ATOM 1830 O O . GLY A 1 231 ? 6.584 26.978 -22.911 1.00 89.69 231 GLY A O 1
ATOM 1831 N N . VAL A 1 232 ? 6.921 25.379 -24.455 1.00 93.00 232 VAL A N 1
ATOM 1832 C CA . VAL A 1 232 ? 6.497 24.245 -23.618 1.00 93.00 232 VAL A CA 1
ATOM 1833 C C . VAL A 1 232 ? 7.602 23.870 -22.632 1.00 93.00 232 VAL A C 1
ATOM 1835 O O . VAL A 1 232 ? 7.324 23.535 -21.484 1.00 93.00 232 VAL A O 1
ATOM 1838 N N . LEU A 1 233 ? 8.859 23.939 -23.076 1.00 91.19 233 LEU A N 1
ATOM 1839 C CA . LEU A 1 233 ? 10.036 23.673 -22.254 1.00 91.19 233 LEU A CA 1
ATOM 1840 C C . LEU A 1 233 ? 10.907 24.924 -22.151 1.00 91.19 233 LEU A C 1
ATOM 1842 O O . LEU A 1 233 ? 11.064 25.676 -23.109 1.00 91.19 233 LEU A O 1
ATOM 1846 N N . GLN A 1 234 ? 11.530 25.117 -20.994 1.00 88.69 234 GLN A N 1
ATOM 1847 C CA . GLN A 1 234 ? 12.534 26.152 -20.785 1.00 88.69 234 GLN A CA 1
ATOM 1848 C C . GLN A 1 234 ? 13.835 25.496 -20.338 1.00 88.69 234 GLN A C 1
ATOM 1850 O O . GLN A 1 234 ? 13.838 24.615 -19.480 1.00 88.69 234 GLN A O 1
ATOM 1855 N N . LYS A 1 235 ? 14.954 25.928 -20.923 1.00 87.06 235 LYS A N 1
ATOM 1856 C CA . LYS A 1 235 ? 16.276 25.466 -20.505 1.00 87.06 235 LYS A CA 1
ATOM 1857 C C . LYS A 1 235 ? 16.591 26.013 -19.112 1.00 87.06 235 LYS A C 1
ATOM 1859 O O . LYS A 1 235 ? 16.474 27.215 -18.882 1.00 87.06 235 LYS A O 1
ATOM 1864 N N . VAL A 1 236 ? 17.002 25.135 -18.204 1.00 86.12 236 VAL A N 1
ATOM 1865 C CA . VAL A 1 236 ? 17.386 25.483 -16.834 1.00 86.12 236 VAL A CA 1
ATOM 1866 C C . VAL A 1 236 ? 18.845 25.092 -16.640 1.00 86.12 236 VAL A C 1
ATOM 1868 O O . VAL A 1 236 ? 19.190 23.922 -16.763 1.00 86.12 236 VAL A O 1
ATOM 1871 N N . ASP A 1 237 ? 19.699 26.071 -16.345 1.00 81.75 237 ASP A N 1
ATOM 1872 C CA . ASP A 1 237 ? 21.141 25.837 -16.182 1.00 81.75 237 ASP A CA 1
ATOM 1873 C C . ASP A 1 237 ? 21.531 25.520 -14.724 1.00 81.75 237 ASP A C 1
ATOM 1875 O O . ASP A 1 237 ? 22.653 25.089 -14.463 1.00 81.75 237 ASP A O 1
ATOM 1879 N N . ARG A 1 238 ? 20.618 25.737 -13.761 1.00 69.94 238 ARG A N 1
ATOM 1880 C CA . ARG A 1 238 ? 20.760 25.373 -12.340 1.00 69.94 238 ARG A CA 1
ATOM 1881 C C . ARG A 1 238 ? 19.397 25.079 -11.724 1.00 69.94 238 ARG A C 1
ATOM 1883 O O . ARG A 1 238 ? 18.464 25.860 -11.894 1.00 69.94 238 ARG A O 1
ATOM 1890 N N . TRP A 1 239 ? 19.297 23.992 -10.971 1.00 57.09 239 TRP A N 1
ATOM 1891 C CA . TRP A 1 239 ? 18.100 23.655 -10.200 1.00 57.09 239 TRP A CA 1
ATOM 1892 C C . TRP A 1 239 ? 17.885 24.732 -9.129 1.00 57.09 239 TRP A C 1
ATOM 1894 O O . TRP A 1 239 ? 18.811 25.066 -8.388 1.00 57.09 239 TRP A O 1
ATOM 1904 N N . SER A 1 240 ? 16.687 25.310 -9.075 1.00 53.31 240 SER A N 1
ATOM 1905 C CA . SER A 1 240 ? 16.307 26.192 -7.970 1.00 53.31 240 SER A CA 1
ATOM 1906 C C . SER A 1 240 ? 15.926 25.300 -6.793 1.00 53.31 240 SER A C 1
ATOM 1908 O O . SER A 1 240 ? 14.941 24.569 -6.890 1.00 53.31 240 SER A O 1
ATOM 1910 N N . VAL A 1 241 ? 16.760 25.301 -5.752 1.00 48.19 241 VAL A N 1
ATOM 1911 C CA . VAL A 1 241 ? 16.503 24.619 -4.473 1.00 48.19 241 VAL A CA 1
ATOM 1912 C C . VAL A 1 241 ? 15.595 25.484 -3.611 1.00 48.19 241 VAL A C 1
ATOM 1914 O O . VAL A 1 241 ? 15.840 26.712 -3.579 1.00 48.19 241 VAL A O 1
#

InterPro domains:
  IPR021109 Aspartic peptidase domain superfamily [G3DSA:2.40.70.10] (30-148)
  IPR021109 Aspartic peptidase domain superfamily [SSF50630] (40-124)

Secondary structure (DSSP, 8-state):
----------------------------S-------SSS-----PPPEEEEEETTEEEEEEE-TT-SSEEEEHHHHHHHHHHS---EE--SS-EE-TTSPEE-EEEEEEEEEEETTEEEEEEEEEESS----EE-HHHHHHTTS----SS------S-----------HHHHHHHHHHHTTTTTSSS---SS-------TTPPP--PPPPSS-GGGHHHHHHHHHHHHHTTS----SS---

pLDDT: mean 75.47, std 23.49, range [24.89, 97.81]

Foldseek 3Di:
DDDDDDDDDDDPDPPDDPPPPPPPPPQCPDDDDPDPPPDDPPPPDFDWDWWQFLNDTAIAGEDAPAPAWEDEPVVVVVNCVNDPWDWAADPDWDADSVRHTFAFDTKTWTFIDDPRDTDTGIYTHTNDDDGTHDYSVNCVVNVVDDDPPDDDDDDDDDDDDDDPPCCDPVNVVVVCCVVVVVVVDDPDDDPDDDDDDDDPPDDDDDDDDDPDPPVCPVVVVVVVVVCVVVVVDDDDPDDDD

Mean predicted aligned error: 19.49 Å

Radius of gyration: 30.74 Å; Cα contacts (8 Å, |Δi|>4): 223; chains: 1; bounding box: 72×97×70 Å

Solvent-accessible surface area (backbone atoms only — not comparable to full-atom values): 16183 Å² total; per-residue (Å²): 132,92,78,90,90,80,84,85,79,83,77,82,77,78,82,74,76,79,82,78,81,71,84,72,76,82,77,81,86,72,90,75,83,88,69,72,98,74,88,73,88,80,73,87,69,81,51,71,49,68,33,36,34,84,93,39,80,43,71,21,37,59,32,78,87,34,79,60,26,34,31,19,50,68,59,50,52,58,51,45,71,74,43,90,68,66,70,44,75,68,91,69,85,51,63,44,97,87,71,45,75,49,58,66,76,32,29,33,66,43,65,30,34,51,98,89,45,81,43,81,44,64,33,38,28,25,73,56,93,61,76,30,37,35,7,38,58,57,31,40,76,70,67,75,47,81,88,78,87,69,90,79,82,80,90,74,88,87,80,90,78,84,85,72,80,78,66,46,75,68,48,49,51,46,47,53,51,61,77,43,37,72,81,78,42,83,90,72,78,74,96,57,96,79,84,86,86,73,66,90,82,62,78,90,74,88,77,74,91,68,96,59,60,75,89,47,47,65,58,51,52,50,53,54,52,52,35,37,75,71,66,78,43,77,94,74,95,68,85,88,129

Organism: Paramuricea clavata (NCBI:txid317549)

Sequence (241 aa):
MYRSSGKLDAIETKYSKPEETGDDFLLLDTITAAVDEAKQQSQNQAEYATLSVNNTEVKLKLDTGAEVNVIPIKTYKVLASTRRIQFRKQTVNLIAYNGKPVPVKAVCNLQCKYRGEEYDLEFYISESPSEPVLSIAASKELNLVKFTQELKSELVDGSFSMTTQQVSEDEYSKQIRTEYADVFSGLGRLSRPYHMEVDPMADPVIHPPRKVPHPLRDQLAKTLEDMVKQGVLQKVDRWSV